Protein 1R2J (pdb70)

InterPro domains:
  IPR006091 Acyl-CoA dehydrogenase/oxidase, middle domain [PF02770] (108-199)
  IPR009075 Acyl-CoA dehydrogenase/oxidase, C-terminal [PF00441] (219-361)
  IPR009100 Acyl-CoA dehydrogenase/oxidase, N-terminal and middle domain superfamily [SSF56645] (6-210)
  IPR013786 Acyl-CoA dehydrogenase/oxidase, N-terminal [PF02771] (12-105)
  IPR036250 Acyl-CoA dehydrogenase-like, C-terminal [SSF47203] (220-363)
  IPR037069 Acyl-CoA dehydrogenase/oxidase, N-terminal domain superfamily [G3DSA:1.10.540.10] (1-106)
  IPR046373 Acyl-CoA oxidase/dehydrogenase, middle domain superfamily [G3DSA:2.40.110.10] (107-212)

Radius of gyration: 20.46 Å; Cα contacts (8 Å, |Δi|>4): 743; chains: 1; bounding box: 44×43×70 Å

Structure (mmCIF, N/CA/C/O backbone):
data_1R2J
#
_entry.id   1R2J
#
_cell.length_a   116.550
_cell.length_b   116.550
_cell.length_c   126.160
_cell.angle_alpha   90.00
_cell.angle_beta   90.00
_cell.angle_gamma   90.00
#
_symmetry.space_group_name_H-M   'I 41'
#
loop_
_entity.id
_entity.type
_entity.pdbx_description
1 polymer 'protein FkbI'
2 non-polymer 'FLAVIN-ADENINE DINUCLEOTIDE'
3 water water
#
loop_
_atom_site.group_PDB
_atom_site.id
_atom_site.type_symbol
_atom_site.label_atom_id
_atom_site.label_alt_id
_atom_site.label_comp_id
_atom_site.label_asym_id
_atom_site.label_entity_id
_atom_site.label_seq_id
_atom_site.pdbx_PDB_ins_code
_atom_site.Cartn_x
_atom_site.Cartn_y
_atom_site.Cartn_z
_atom_site.occupancy
_atom_site.B_iso_or_equiv
_atom_site.auth_seq_id
_atom_site.auth_comp_id
_atom_site.auth_asym_id
_atom_site.auth_atom_id
_atom_site.pdbx_PDB_model_num
ATOM 1 N N . GLU A 1 3 ? 66.762 -39.226 13.739 1.00 46.41 3 GLU A N 1
ATOM 2 C CA . GLU A 1 3 ? 65.353 -38.754 13.612 1.00 44.86 3 GLU A CA 1
ATOM 3 C C . GLU A 1 3 ? 64.798 -38.262 14.942 1.00 44.00 3 GLU A C 1
ATOM 4 O O . GLU A 1 3 ? 65.165 -38.777 16.004 1.00 45.99 3 GLU A O 1
ATOM 10 N N . ARG A 1 4 ? 63.921 -37.264 14.889 1.00 38.68 4 ARG A N 1
ATOM 11 C CA . ARG A 1 4 ? 63.329 -36.728 16.110 1.00 35.45 4 ARG A CA 1
ATOM 12 C C . ARG A 1 4 ? 62.324 -35.627 15.782 1.00 31.95 4 ARG A C 1
ATOM 13 O O . ARG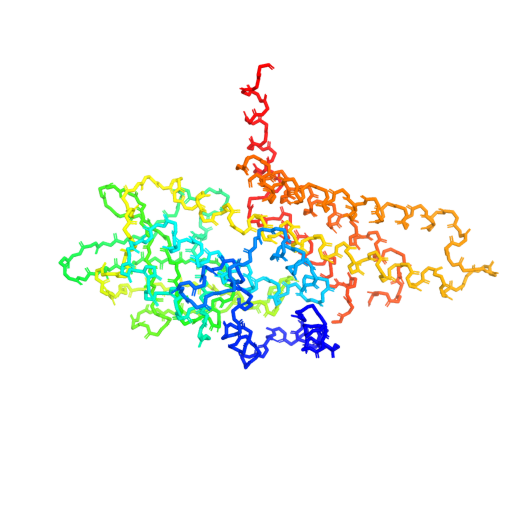 A 1 4 ? 61.157 -35.697 16.171 1.00 30.45 4 ARG A O 1
ATOM 21 N N . ASP A 1 5 ? 62.782 -34.609 15.061 1.00 27.50 5 ASP A N 1
ATOM 22 C CA . ASP A 1 5 ? 61.901 -33.512 14.689 1.00 26.32 5 ASP A CA 1
ATOM 23 C C . ASP A 1 5 ? 60.970 -33.950 13.568 1.00 23.84 5 ASP A C 1
ATOM 24 O O . ASP A 1 5 ? 59.791 -33.607 13.571 1.00 24.03 5 ASP A O 1
ATOM 29 N N . ALA A 1 6 ? 61.500 -34.715 12.616 1.00 22.99 6 ALA A N 1
ATOM 30 C CA . ALA A 1 6 ? 60.694 -35.196 11.498 1.00 21.79 6 ALA A CA 1
ATOM 31 C C . ALA A 1 6 ? 59.547 -36.034 12.042 1.00 20.92 6 ALA A C 1
ATOM 32 O O . ALA A 1 6 ? 58.404 -35.930 11.583 1.00 22.01 6 ALA A O 1
ATOM 34 N N . LEU A 1 7 ? 59.860 -36.859 13.036 1.00 21.10 7 LEU A N 1
ATOM 35 C CA . LEU A 1 7 ? 58.875 -37.721 13.669 1.00 22.00 7 LEU A CA 1
ATOM 36 C C . LEU A 1 7 ? 57.719 -36.912 14.264 1.00 21.72 7 LEU A C 1
ATOM 37 O O . LEU A 1 7 ? 56.558 -37.293 14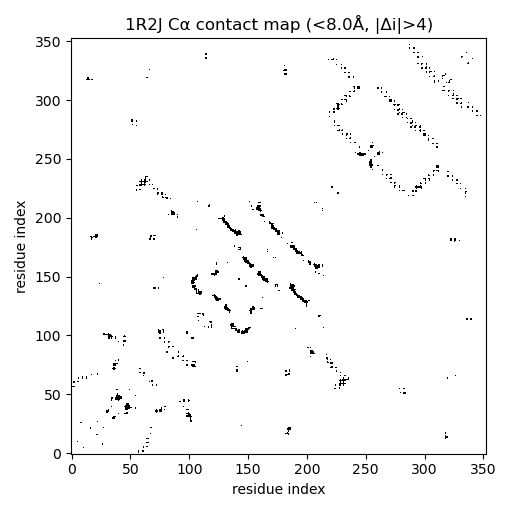.105 1.00 22.51 7 LEU A O 1
ATOM 42 N N . LEU A 1 8 ? 58.050 -35.810 14.943 1.00 21.76 8 LEU A N 1
ATOM 43 C CA . LEU A 1 8 ? 57.071 -34.938 15.594 1.00 21.66 8 LEU A CA 1
ATOM 44 C C . LEU A 1 8 ? 56.295 -34.144 14.568 1.00 21.17 8 LEU A C 1
ATOM 45 O O . LEU A 1 8 ? 55.131 -33.777 14.784 1.00 21.95 8 LEU A O 1
ATOM 50 N N . THR A 1 9 ? 56.949 -33.854 13.446 1.00 22.76 9 THR A N 1
ATOM 51 C CA . THR A 1 9 ? 56.253 -33.111 12.407 1.00 25.75 9 THR A CA 1
ATOM 52 C C . THR A 1 9 ? 55.177 -34.052 11.954 1.00 25.43 9 THR A C 1
ATOM 53 O O . THR A 1 9 ? 54.089 -33.613 11.564 1.00 23.44 9 THR A O 1
ATOM 57 N N . ASP A 1 10 ? 55.442 -35.362 11.900 1.00 25.89 10 ASP A N 1
ATOM 58 C CA . ASP A 1 10 ? 54.293 -36.067 11.413 1.00 26.54 10 ASP A CA 1
ATOM 59 C C . ASP A 1 10 ? 53.283 -36.668 12.363 1.00 26.04 10 ASP A C 1
ATOM 60 O O . ASP A 1 10 ? 52.164 -36.998 11.982 1.00 26.83 10 ASP A O 1
ATOM 65 N N . LEU A 1 11 ? 53.735 -36.754 13.607 1.00 25.02 11 LEU A N 1
ATOM 66 C CA . LEU A 1 11 ? 52.976 -37.165 14.743 1.00 25.61 11 LEU A CA 1
ATOM 67 C C . LEU A 1 11 ? 51.966 -35.996 14.741 1.00 26.30 11 LEU A C 1
ATOM 68 O O . LEU A 1 11 ? 50.783 -36.186 14.495 1.00 26.59 11 LEU A O 1
ATOM 73 N N . VAL A 1 12 ? 52.445 -34.768 14.959 1.00 25.42 12 VAL A N 1
ATOM 74 C CA . VAL A 1 12 ? 51.555 -33.594 14.918 1.00 23.66 12 VAL A CA 1
ATOM 75 C C . VAL A 1 12 ? 50.821 -33.575 13.574 1.00 26.06 12 VAL A C 1
ATOM 76 O O . VAL A 1 12 ? 49.590 -33.471 13.514 1.00 25.42 12 VAL A O 1
ATOM 80 N N . GLY A 1 13 ? 51.613 -33.664 12.508 1.00 28.67 13 GLY A N 1
ATOM 81 C CA . GLY A 1 13 ? 51.118 -33.672 11.144 1.00 32.12 13 GLY A CA 1
ATOM 82 C C . GLY A 1 13 ? 49.728 -33.149 10.851 1.00 35.40 13 GLY A C 1
ATOM 83 O O . GLY A 1 13 ? 48.827 -33.920 10.515 1.00 40.10 13 GLY A O 1
ATOM 84 N N . ASP A 1 14 ? 49.542 -31.841 10.978 1.00 36.69 14 ASP A N 1
ATOM 85 C CA . ASP A 1 14 ? 48.250 -31.239 10.672 1.00 37.85 14 ASP A CA 1
ATOM 86 C C . ASP A 1 14 ? 47.107 -31.748 11.550 1.00 37.62 14 ASP A C 1
ATOM 87 O O . ASP A 1 14 ? 46.206 -32.442 11.075 1.00 42.37 14 ASP A O 1
ATOM 92 N N . ARG A 1 15 ? 47.156 -31.414 12.831 1.00 34.56 15 ARG A N 1
ATOM 93 C CA . ARG A 1 15 ? 46.117 -31.808 13.776 1.00 31.64 15 ARG A CA 1
ATOM 94 C C . ARG A 1 15 ? 46.103 -30.818 14.939 1.00 29.11 15 ARG A C 1
ATOM 95 O O . ARG A 1 15 ? 45.223 -30.862 15.799 1.00 26.99 15 ARG A O 1
ATOM 103 N N . ALA A 1 16 ? 47.080 -29.916 14.947 1.00 26.28 16 ALA A N 1
ATOM 104 C CA . ALA A 1 16 ? 47.196 -28.920 16.009 1.00 25.38 16 ALA A CA 1
ATOM 105 C C . ALA A 1 16 ? 45.940 -28.057 16.117 1.00 25.07 16 ALA A C 1
ATOM 106 O O . ALA A 1 16 ? 45.434 -27.820 17.213 1.00 24.87 16 ALA A O 1
ATOM 108 N N . ALA A 1 17 ? 45.434 -27.596 14.979 1.00 25.02 17 ALA A N 1
ATOM 109 C CA . ALA A 1 17 ? 44.232 -26.765 14.963 1.00 25.63 17 ALA A CA 1
ATOM 110 C C . ALA A 1 17 ? 43.054 -27.432 15.689 1.00 26.01 17 ALA A C 1
ATOM 111 O O . ALA A 1 17 ? 42.425 -26.829 16.566 1.00 25.76 17 ALA A O 1
ATOM 113 N N . GLU A 1 18 ? 42.761 -28.676 15.329 1.00 26.73 18 GLU A N 1
ATOM 114 C CA . GLU A 1 18 ? 41.660 -29.415 15.949 1.00 28.06 18 GLU A CA 1
ATOM 115 C C . GLU A 1 18 ? 41.912 -29.705 17.427 1.00 27.46 18 GLU A C 1
ATOM 116 O O . GLU A 1 18 ? 40.986 -29.644 18.244 1.00 27.45 18 GLU A O 1
ATOM 122 N N . TRP A 1 19 ? 43.153 -30.038 17.775 1.00 25.60 19 TRP A N 1
ATOM 123 C CA . TRP A 1 19 ? 43.469 -30.307 19.172 1.00 26.69 19 TRP A CA 1
ATOM 124 C C . TRP A 1 19 ? 43.233 -29.042 19.980 1.00 26.67 19 TRP A C 1
ATOM 125 O O . TRP A 1 19 ? 42.714 -29.091 21.093 1.00 25.55 19 TRP A O 1
ATOM 136 N N . ASP A 1 20 ? 43.604 -27.908 19.394 1.00 26.32 20 ASP A N 1
ATOM 137 C CA . ASP A 1 20 ? 43.456 -26.610 20.042 1.00 26.33 20 ASP A CA 1
ATOM 138 C C . ASP A 1 20 ? 41.999 -26.184 20.219 1.00 26.47 20 ASP A C 1
ATOM 139 O O . ASP A 1 20 ? 41.624 -25.661 21.272 1.00 26.60 20 ASP A O 1
ATOM 144 N N . THR A 1 21 ? 41.178 -26.402 19.195 1.00 26.63 21 THR A N 1
ATOM 145 C CA . THR A 1 21 ? 39.773 -26.024 19.272 1.00 28.21 21 THR A CA 1
ATOM 146 C C . THR A 1 21 ? 38.955 -26.976 20.139 1.00 28.92 21 THR A C 1
ATOM 147 O O . THR A 1 21 ? 37.949 -26.578 20.731 1.00 29.04 21 THR A O 1
ATOM 151 N N . SER A 1 22 ? 39.387 -28.230 20.220 1.00 28.72 22 SER A N 1
ATOM 152 C CA . SER A 1 22 ? 38.689 -29.214 21.036 1.00 29.37 22 SER A CA 1
ATOM 153 C C . SER A 1 22 ? 39.195 -29.120 22.472 1.00 29.62 22 SER A C 1
ATOM 154 O O . SER A 1 22 ? 38.542 -29.585 23.405 1.00 29.00 22 SER A O 1
ATOM 157 N N . GLY A 1 23 ? 40.373 -28.524 22.636 1.00 29.21 23 GLY A N 1
ATOM 158 C CA . GLY A 1 23 ? 40.946 -28.358 23.958 1.00 29.76 23 GLY A CA 1
ATOM 159 C C . GLY A 1 23 ? 41.580 -29.589 24.573 1.00 29.41 23 GLY A C 1
ATOM 160 O O . GLY A 1 23 ? 41.655 -29.694 25.799 1.00 29.32 23 GLY A O 1
ATOM 161 N N . GLU A 1 24 ? 42.046 -30.519 23.746 1.00 29.16 24 GLU A N 1
ATOM 162 C CA . GLU A 1 24 ? 42.659 -31.722 24.288 1.00 29.06 24 GLU A CA 1
ATOM 163 C C . GLU A 1 24 ? 43.640 -32.414 23.347 1.00 27.29 24 GLU A C 1
ATOM 164 O O . GLU A 1 24 ? 43.480 -32.386 22.127 1.00 25.23 24 GLU A O 1
ATOM 170 N N . LEU A 1 25 ? 44.663 -33.028 23.935 1.00 25.37 25 LEU A N 1
ATOM 171 C CA . LEU A 1 25 ? 45.672 -33.761 23.185 1.00 25.58 25 LEU A CA 1
ATOM 172 C C . LEU A 1 25 ? 45.376 -35.252 23.358 1.00 26.54 25 LEU A C 1
ATOM 173 O O . LEU A 1 25 ? 44.810 -35.664 24.369 1.00 25.87 25 LEU A O 1
ATOM 178 N N . PRO A 1 26 ? 45.751 -36.079 22.373 1.00 26.38 26 PRO A N 1
ATOM 179 C CA . PRO A 1 26 ? 45.500 -37.521 22.484 1.00 27.49 26 PRO A CA 1
ATOM 180 C C . PRO A 1 26 ? 46.385 -38.133 23.573 1.00 28.00 26 PRO A C 1
ATOM 181 O O . PRO A 1 26 ? 47.610 -38.009 23.525 1.00 27.28 26 PRO A O 1
ATOM 185 N N . ARG A 1 27 ? 45.761 -38.785 24.548 1.00 30.26 27 ARG A N 1
ATOM 186 C CA . ARG A 1 27 ? 46.479 -39.433 25.643 1.00 32.17 27 ARG A CA 1
ATOM 187 C C . ARG A 1 27 ? 47.512 -40.421 25.106 1.00 31.72 27 ARG A C 1
ATOM 188 O O . ARG A 1 27 ? 48.634 -40.491 25.609 1.00 30.40 27 ARG A O 1
ATOM 196 N N . ASP A 1 28 ? 47.119 -41.181 24.086 1.00 32.14 28 ASP A N 1
ATOM 197 C CA . ASP A 1 28 ? 47.993 -42.173 23.457 1.00 32.33 28 ASP A CA 1
ATOM 198 C C . ASP A 1 28 ? 49.284 -41.584 22.893 1.00 31.15 28 ASP A C 1
ATOM 199 O O . ASP A 1 28 ? 50.319 -42.251 22.880 1.00 31.14 28 ASP A O 1
ATOM 204 N N . LEU A 1 29 ? 49.230 -40.343 22.418 1.00 28.33 29 LEU A N 1
ATOM 205 C CA . LEU A 1 29 ? 50.419 -39.713 21.851 1.00 26.43 29 LEU A CA 1
ATOM 206 C C . LEU A 1 29 ? 51.431 -39.360 22.930 1.00 25.64 29 LEU A C 1
ATOM 207 O O . LEU A 1 29 ? 52.634 -39.564 22.763 1.00 23.52 29 LEU A O 1
ATOM 212 N N . LEU A 1 30 ? 50.932 -38.831 24.040 1.00 24.57 30 LEU A N 1
ATOM 213 C CA . LEU A 1 30 ? 51.794 -38.427 25.139 1.00 24.91 30 LEU A CA 1
ATOM 214 C C . LEU A 1 30 ? 52.533 -39.614 25.750 1.00 25.70 30 LEU A C 1
ATOM 215 O O . LEU A 1 30 ? 53.737 -39.539 25.985 1.00 25.02 30 LEU A O 1
ATOM 220 N N . VAL A 1 31 ? 51.819 -40.709 25.999 1.00 26.99 31 VAL A N 1
ATOM 221 C CA . VAL A 1 31 ? 52.445 -41.900 26.568 1.00 27.74 31 VAL A CA 1
ATOM 222 C C . VAL A 1 31 ? 53.499 -42.436 25.600 1.00 27.42 31 VAL A C 1
ATOM 223 O O . VAL A 1 31 ? 54.570 -42.877 26.017 1.00 28.37 31 VAL A O 1
ATOM 227 N N . ARG A 1 32 ? 53.185 -42.380 24.308 1.00 26.57 32 ARG A N 1
ATOM 228 C CA . ARG A 1 32 ? 54.081 -42.844 23.254 1.00 26.87 32 ARG A CA 1
ATOM 229 C C . ARG A 1 32 ? 55.384 -42.036 23.272 1.00 26.53 32 ARG A C 1
ATOM 230 O O . ARG A 1 32 ? 56.483 -42.598 23.242 1.00 26.80 32 ARG A O 1
ATOM 238 N N . LEU A 1 33 ? 55.256 -40.714 23.312 1.00 25.70 33 LEU A N 1
ATOM 239 C CA . LEU A 1 33 ? 56.420 -39.829 23.353 1.00 25.11 33 LEU A CA 1
ATOM 240 C C . LEU A 1 33 ? 57.154 -39.977 24.686 1.00 24.10 33 LEU A C 1
ATOM 241 O O . LEU A 1 33 ? 58.382 -39.925 24.737 1.00 23.78 33 LEU A O 1
ATOM 246 N N . GLY A 1 34 ? 56.396 -40.149 25.768 1.00 23.67 34 GLY A N 1
ATOM 247 C CA . GLY A 1 34 ? 57.008 -40.302 27.077 1.00 24.00 34 GLY A CA 1
ATOM 248 C C . GLY A 1 34 ? 57.865 -41.557 27.123 1.00 24.98 34 GLY A C 1
ATOM 249 O O . GLY A 1 34 ? 58.999 -41.541 27.609 1.00 22.33 34 GLY A O 1
ATOM 250 N N . ALA A 1 35 ? 57.309 -42.649 26.602 1.00 25.20 35 ALA A N 1
ATOM 251 C CA . ALA A 1 35 ? 58.001 -43.932 26.564 1.00 27.16 35 ALA A CA 1
ATOM 252 C C . ALA A 1 35 ? 59.213 -43.873 25.635 1.00 27.31 35 ALA A C 1
ATOM 253 O O . ALA A 1 35 ? 60.155 -44.641 25.802 1.00 27.54 35 ALA A O 1
ATOM 255 N N . ASP A 1 36 ? 59.190 -42.968 24.656 1.00 28.67 36 ASP A N 1
ATOM 256 C CA . ASP A 1 36 ? 60.326 -42.832 23.745 1.00 28.88 36 ASP A CA 1
ATOM 257 C C . ASP A 1 36 ? 61.416 -41.966 24.373 1.00 27.17 36 ASP A C 1
ATOM 258 O O . ASP A 1 36 ? 62.480 -41.785 23.783 1.00 27.66 36 ASP A O 1
ATOM 263 N N . GLY A 1 37 ? 61.149 -41.422 25.558 1.00 25.06 37 GLY A N 1
ATOM 264 C CA . GLY A 1 37 ? 62.128 -40.572 26.216 1.00 23.42 37 GLY A CA 1
ATOM 265 C C . GLY A 1 37 ? 62.064 -39.118 25.763 1.00 24.20 37 GLY A C 1
ATOM 266 O O . GLY A 1 37 ? 62.812 -38.263 26.252 1.00 20.47 37 GLY A O 1
ATOM 267 N N . LEU A 1 38 ? 61.186 -38.831 24.808 1.00 24.45 38 LEU A N 1
ATOM 268 C CA . LEU A 1 38 ? 61.040 -37.468 24.323 1.00 27.45 38 LEU A CA 1
ATOM 269 C C . LEU A 1 38 ? 60.226 -36.782 25.418 1.00 30.14 38 LEU A C 1
ATOM 270 O O . LEU A 1 38 ? 59.662 -37.461 26.269 1.00 34.31 38 LEU A O 1
ATOM 275 N N . LEU A 1 39 ? 60.157 -35.458 25.422 1.00 32.18 39 LEU A N 1
ATOM 276 C CA . LEU A 1 39 ? 59.417 -34.772 26.489 1.00 33.88 39 LEU A CA 1
ATOM 277 C C . LEU A 1 39 ? 60.219 -34.869 27.781 1.00 32.15 39 LEU A C 1
ATOM 278 O O . LEU A 1 39 ? 59.930 -34.178 28.752 1.00 31.77 39 LEU A O 1
ATOM 283 N N . CYS A 1 40 ? 61.235 -35.728 27.751 1.00 31.86 40 CYS A N 1
ATOM 284 C CA . CYS A 1 40 ? 62.122 -36.013 28.876 1.00 31.28 40 CYS A CA 1
ATOM 285 C C . CYS A 1 40 ? 63.559 -36.165 28.397 1.00 30.81 40 CYS A C 1
ATOM 286 O O . CYS A 1 40 ? 64.411 -36.643 29.146 1.00 30.67 40 CYS A O 1
ATOM 289 N N . ALA A 1 41 ? 63.810 -35.780 27.150 1.00 28.67 41 ALA A N 1
ATOM 290 C CA . ALA A 1 41 ? 65.111 -35.943 26.513 1.00 27.94 41 ALA A CA 1
ATOM 291 C C . ALA A 1 41 ? 66.392 -35.767 27.329 1.00 27.37 41 ALA A C 1
ATOM 292 O O . ALA A 1 41 ? 67.370 -36.464 27.073 1.00 26.78 41 ALA A O 1
ATOM 294 N N . GLU A 1 42 ? 66.404 -34.859 28.301 1.00 26.63 42 GLU A N 1
ATOM 295 C CA . GLU A 1 42 ? 67.614 -34.632 29.089 1.00 26.37 42 GLU A CA 1
ATOM 296 C C . GLU A 1 42 ? 67.884 -35.659 30.188 1.00 26.07 42 GLU A C 1
ATOM 297 O O . GLU A 1 42 ? 68.948 -35.644 30.810 1.00 25.37 42 GLU A O 1
ATOM 303 N N . VAL A 1 43 ? 66.931 -36.553 30.424 1.00 26.43 43 VAL A N 1
ATOM 304 C CA . VAL A 1 43 ? 67.122 -37.579 31.445 1.00 27.05 43 VAL A CA 1
ATOM 305 C C . VAL A 1 43 ? 68.261 -38.508 31.031 1.00 28.25 43 VAL A C 1
ATOM 306 O O . VAL A 1 43 ? 68.333 -38.952 29.882 1.00 27.08 43 VAL A O 1
ATOM 310 N N . ALA A 1 44 ? 69.156 -38.774 31.980 1.00 29.44 44 ALA A N 1
ATOM 311 C CA . ALA A 1 44 ? 70.314 -39.631 31.761 1.00 29.09 44 ALA A CA 1
ATOM 312 C C . ALA A 1 44 ? 69.922 -41.019 31.265 1.00 30.18 44 ALA A C 1
ATOM 313 O O . ALA A 1 44 ? 68.836 -41.513 31.566 1.00 29.97 44 ALA A O 1
ATOM 315 N N . ALA A 1 45 ? 70.815 -41.641 30.502 1.00 30.65 45 ALA A N 1
ATOM 316 C CA . ALA A 1 45 ? 70.567 -42.972 29.953 1.00 32.92 45 ALA A CA 1
ATOM 317 C C . ALA A 1 45 ? 70.421 -44.022 31.051 1.00 33.85 45 ALA A C 1
ATOM 318 O O . ALA A 1 45 ? 69.695 -45.007 30.890 1.00 34.52 45 ALA A O 1
ATOM 320 N N . GLU A 1 46 ? 71.111 -43.805 32.167 1.00 35.37 46 GLU A N 1
ATOM 321 C CA . GLU A 1 46 ? 71.065 -44.728 33.295 1.00 37.56 46 GLU A CA 1
ATOM 322 C C . GLU A 1 46 ? 69.643 -44.946 33.796 1.00 37.29 46 GLU A C 1
ATOM 323 O O . GLU A 1 46 ? 69.353 -45.950 34.449 1.00 36.83 46 GLU A O 1
ATOM 329 N N . HIS A 1 47 ? 68.756 -44.006 33.491 1.00 36.08 47 HIS A N 1
ATOM 330 C CA . HIS A 1 47 ? 67.367 -44.110 33.923 1.00 35.18 47 HIS A CA 1
ATOM 331 C C . HIS A 1 47 ? 66.478 -44.351 32.716 1.00 34.72 47 HIS A C 1
ATOM 332 O O . HIS A 1 47 ? 65.258 -44.186 32.775 1.00 35.46 47 HIS A O 1
ATOM 339 N N . GLY A 1 48 ? 67.103 -44.750 31.616 1.00 33.28 48 GLY A N 1
ATOM 340 C CA . GLY A 1 48 ? 66.355 -45.016 30.403 1.00 31.71 48 GLY A CA 1
ATOM 341 C C . GLY A 1 48 ? 66.073 -43.759 29.605 1.00 30.19 48 GLY A C 1
ATOM 342 O O . GLY A 1 48 ? 65.258 -43.767 28.685 1.00 29.19 48 GLY A O 1
ATOM 343 N N . GLY A 1 49 ? 66.749 -42.671 29.957 1.00 29.86 49 GLY A N 1
ATOM 344 C CA . GLY A 1 49 ? 66.546 -41.418 29.252 1.00 28.03 49 GLY A CA 1
ATOM 345 C C . GLY A 1 49 ? 67.399 -41.324 28.002 1.00 28.08 49 GLY A C 1
ATOM 346 O O . GLY A 1 49 ? 68.250 -42.182 27.751 1.00 27.08 49 GLY A O 1
ATOM 347 N N . LEU A 1 50 ? 67.173 -40.277 27.217 1.00 27.77 50 LEU A N 1
ATOM 348 C CA . LEU A 1 50 ? 67.917 -40.063 25.982 1.00 28.06 50 LEU A CA 1
ATOM 349 C C . LEU A 1 50 ? 69.250 -39.382 26.230 1.00 26.38 50 LEU A C 1
ATOM 350 O O . LEU A 1 50 ? 70.117 -39.378 25.361 1.00 28.43 50 LEU A O 1
ATOM 355 N N . GLY A 1 51 ? 69.407 -38.794 27.410 1.00 26.12 51 GLY A N 1
ATOM 356 C CA . GLY A 1 51 ? 70.653 -38.121 27.742 1.00 23.73 51 GLY A CA 1
ATOM 357 C C . GLY A 1 51 ? 71.039 -36.979 26.816 1.00 24.44 51 GLY A C 1
ATOM 358 O O . GLY A 1 51 ? 72.224 -36.750 26.565 1.00 22.48 51 GLY A O 1
ATOM 359 N N . LEU A 1 52 ? 70.058 -36.252 26.296 1.00 23.72 52 LEU A N 1
ATOM 360 C CA . LEU A 1 52 ? 70.375 -35.137 25.411 1.00 24.69 52 LEU A CA 1
ATOM 361 C C . LEU A 1 52 ? 70.881 -33.920 26.185 1.00 24.68 52 LEU A C 1
ATOM 362 O O . LEU A 1 52 ? 70.521 -33.713 27.346 1.00 24.23 52 LEU A O 1
ATOM 367 N N . GLY A 1 53 ? 71.734 -33.129 25.537 1.00 24.32 53 GLY A N 1
ATOM 368 C CA . GLY A 1 53 ? 72.257 -31.925 26.158 1.00 24.78 53 GLY A CA 1
ATOM 369 C C . GLY A 1 53 ? 71.209 -30.828 26.045 1.00 24.41 53 GLY A C 1
ATOM 370 O O . GLY A 1 53 ? 70.166 -31.050 25.445 1.00 23.00 53 GLY A O 1
ATOM 371 N N . SER A 1 54 ? 71.477 -29.653 26.608 1.00 23.70 54 SER A N 1
ATOM 372 C CA . SER A 1 54 ? 70.520 -28.551 26.560 1.00 24.70 54 SER A CA 1
ATOM 373 C C . SER A 1 54 ? 70.242 -27.996 25.163 1.00 23.99 54 SER A C 1
ATOM 374 O O . SER A 1 54 ? 69.109 -27.620 24.860 1.00 21.62 54 SER A O 1
ATOM 377 N N . ARG A 1 55 ? 71.266 -27.932 24.318 1.00 24.93 55 ARG A N 1
ATOM 378 C CA . ARG A 1 55 ? 71.077 -27.445 22.958 1.00 27.36 55 ARG A CA 1
ATOM 379 C C . ARG A 1 55 ? 70.221 -28.422 22.147 1.00 27.27 55 ARG A C 1
ATOM 380 O O . ARG A 1 55 ? 69.238 -28.021 21.526 1.00 27.65 55 ARG A O 1
ATOM 388 N N . GLU A 1 56 ? 70.591 -29.703 22.159 1.00 27.92 56 GLU A N 1
ATOM 389 C CA . GLU A 1 56 ? 69.849 -30.724 21.411 1.00 26.68 56 GLU A CA 1
ATOM 390 C C . GLU A 1 56 ? 68.393 -30.769 21.856 1.00 24.47 56 GLU A C 1
ATOM 391 O O . GLU A 1 56 ? 67.486 -30.657 21.038 1.00 22.99 56 GLU A O 1
ATOM 397 N N . ASN A 1 57 ? 68.170 -30.941 23.156 1.00 22.59 57 ASN A N 1
ATOM 398 C CA . ASN A 1 57 ? 66.805 -30.987 23.665 1.00 21.42 57 ASN A CA 1
ATOM 399 C C . ASN A 1 57 ? 66.118 -29.642 23.424 1.00 21.05 57 ASN A C 1
ATOM 400 O O . ASN A 1 57 ? 64.915 -29.586 23.170 1.00 20.69 57 ASN A O 1
ATOM 405 N N . GLY A 1 58 ? 66.895 -28.564 23.498 1.00 21.15 58 GLY A N 1
ATOM 406 C CA . GLY A 1 58 ? 66.347 -27.231 23.295 1.00 19.67 58 GLY A CA 1
ATOM 407 C C . GLY A 1 58 ? 65.806 -27.013 21.895 1.00 20.21 58 GLY A C 1
ATOM 408 O O . GLY A 1 58 ? 64.664 -26.584 21.718 1.00 19.09 58 GLY A O 1
ATOM 409 N N . GLU A 1 59 ? 66.630 -27.292 20.890 1.00 19.62 59 GLU A N 1
ATOM 410 C CA . GLU A 1 59 ? 66.194 -27.136 19.511 1.00 20.89 59 GLU A CA 1
ATOM 411 C C . GLU A 1 59 ? 65.041 -28.091 19.232 1.00 18.93 59 GLU A C 1
ATOM 412 O O . GLU A 1 59 ? 64.159 -27.787 18.435 1.00 19.97 59 GLU A O 1
ATOM 418 N N . PHE A 1 60 ? 65.035 -29.238 19.904 1.00 19.12 60 PHE A N 1
ATOM 419 C CA . PHE A 1 60 ? 63.958 -30.201 19.718 1.00 19.38 60 PHE A CA 1
ATOM 420 C C . PHE A 1 60 ? 62.671 -29.608 20.295 1.00 19.38 60 PHE A C 1
ATOM 421 O O . PHE A 1 60 ? 61.592 -29.739 19.705 1.00 17.62 60 PHE A O 1
ATOM 429 N N . THR A 1 61 ? 62.806 -28.953 21.446 1.00 17.55 61 THR A N 1
ATOM 430 C CA . THR A 1 61 ? 61.685 -28.321 22.130 1.00 17.89 61 THR A CA 1
ATOM 431 C C . THR A 1 61 ? 61.171 -27.159 21.278 1.00 18.59 61 THR A C 1
ATOM 432 O O . THR A 1 61 ? 59.966 -26.936 21.174 1.00 19.55 61 THR A O 1
ATOM 436 N N . ALA A 1 62 ? 62.101 -26.436 20.662 1.00 18.42 62 ALA A N 1
ATOM 437 C CA . ALA A 1 62 ? 61.755 -25.314 19.797 1.00 20.04 62 ALA A CA 1
ATOM 438 C C . ALA A 1 62 ? 60.936 -25.832 18.621 1.00 19.30 62 ALA A C 1
ATOM 439 O O . ALA A 1 62 ? 59.916 -25.253 18.261 1.00 20.93 62 ALA A O 1
ATOM 441 N N . HIS A 1 63 ? 61.381 -26.935 18.025 1.00 20.80 63 HIS A N 1
ATOM 442 C CA . HIS A 1 63 ? 60.670 -27.500 16.881 1.00 20.35 63 HIS A CA 1
ATOM 443 C C . HIS A 1 63 ? 59.254 -27.943 17.256 1.00 20.51 63 HIS A C 1
ATOM 444 O O . HIS A 1 63 ? 58.305 -27.714 16.504 1.00 20.43 63 HIS A O 1
ATOM 451 N N . VAL A 1 64 ? 59.106 -28.583 18.411 1.00 18.94 64 VAL A N 1
ATOM 452 C CA . VAL A 1 64 ? 57.780 -29.007 18.844 1.00 19.53 64 VAL A CA 1
ATOM 453 C C . VAL A 1 64 ? 56.936 -27.752 19.089 1.00 19.25 64 VAL A C 1
ATOM 454 O O . VAL A 1 64 ? 55.753 -27.711 18.755 1.00 18.17 64 VAL A O 1
ATOM 458 N N . GLY A 1 65 ? 57.555 -26.726 19.668 1.00 18.82 65 GLY A N 1
ATOM 459 C CA . GLY A 1 65 ? 56.834 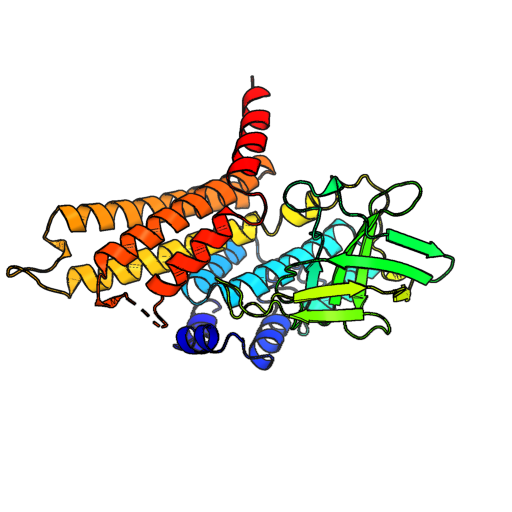-25.490 19.913 1.00 18.80 65 GLY A CA 1
ATOM 460 C C . GLY A 1 65 ? 56.286 -24.890 18.624 1.00 19.18 65 GLY A C 1
ATOM 461 O O . GLY A 1 65 ? 55.185 -24.336 18.603 1.00 17.20 65 GLY A O 1
ATOM 462 N N . SER A 1 66 ? 57.053 -25.010 17.542 1.00 18.30 66 SER A N 1
ATOM 463 C CA . SER A 1 66 ? 56.649 -24.473 16.249 1.00 19.03 66 SER A CA 1
ATOM 464 C C . SER A 1 66 ? 55.446 -25.212 15.671 1.00 19.23 66 SER A C 1
ATOM 465 O O . SER A 1 66 ? 54.777 -24.707 14.770 1.00 20.03 66 SER A O 1
ATOM 468 N N . LEU A 1 67 ? 55.178 -26.406 16.192 1.00 18.73 67 LEU A N 1
ATOM 469 C CA . LEU A 1 67 ? 54.056 -27.223 15.721 1.00 20.04 67 LEU A CA 1
ATOM 470 C C . LEU A 1 67 ? 52.807 -27.052 16.587 1.00 20.42 67 LEU A C 1
ATOM 471 O O . LEU A 1 67 ? 51.713 -26.806 16.079 1.00 20.28 67 LEU A O 1
ATOM 476 N N . CYS A 1 68 ? 52.980 -27.198 17.896 1.00 20.44 68 CYS A N 1
ATOM 477 C CA . CYS A 1 68 ? 51.879 -27.069 18.843 1.00 19.14 68 CYS A CA 1
ATOM 478 C C . CYS A 1 68 ? 52.460 -26.725 20.204 1.00 18.61 68 CYS A C 1
ATOM 479 O O . CYS A 1 68 ? 53.244 -27.496 20.757 1.00 19.08 68 CYS A O 1
ATOM 482 N N . SER A 1 69 ? 52.078 -25.576 20.752 1.00 17.54 69 SER A N 1
ATOM 483 C CA . SER A 1 69 ? 52.611 -25.164 22.048 1.00 18.08 69 SER A CA 1
ATOM 484 C C . SER A 1 69 ? 51.952 -25.879 23.229 1.00 18.20 69 SER A C 1
ATOM 485 O O . SER A 1 69 ? 52.475 -25.844 24.338 1.00 18.47 69 SER A O 1
ATOM 488 N N . SER A 1 70 ? 50.799 -26.508 23.003 1.00 16.70 70 SER A N 1
ATOM 489 C CA . SER A 1 70 ? 50.146 -27.262 24.077 1.00 17.53 70 SER A CA 1
ATOM 490 C C . SER A 1 70 ? 51.006 -28.510 24.302 1.00 18.68 70 SER A C 1
ATOM 491 O O . SER A 1 70 ? 51.344 -28.865 25.438 1.00 19.53 70 SER A O 1
ATOM 494 N N . LEU A 1 71 ? 51.360 -29.173 23.206 1.00 18.81 71 LEU A N 1
ATOM 495 C CA . LEU A 1 71 ? 52.191 -30.363 23.285 1.00 19.59 71 LEU A CA 1
ATOM 496 C C . LEU A 1 71 ? 53.532 -29.976 23.905 1.00 20.59 71 LEU A C 1
ATOM 497 O O . LEU A 1 71 ? 54.057 -30.690 24.763 1.00 20.64 71 LEU A O 1
ATOM 502 N N . ARG A 1 72 ? 54.066 -28.834 23.474 1.00 20.03 72 ARG A N 1
ATOM 503 C CA . ARG A 1 72 ? 55.342 -28.323 23.973 1.00 20.08 72 ARG A CA 1
ATOM 504 C C . ARG A 1 72 ? 55.252 -28.110 25.484 1.00 20.63 72 ARG A C 1
ATOM 505 O O . ARG A 1 72 ? 56.197 -28.399 26.220 1.00 19.42 72 ARG A O 1
ATOM 513 N N . SER A 1 73 ? 54.106 -27.610 25.944 1.00 19.91 73 SER A N 1
ATOM 514 C CA . SER A 1 73 ? 53.915 -27.362 27.370 1.00 20.37 73 SER A CA 1
ATOM 515 C C . SER A 1 73 ? 53.989 -28.655 28.180 1.00 21.04 73 SER A C 1
ATOM 516 O O . SER A 1 73 ? 54.438 -28.648 29.327 1.00 21.23 73 SER A O 1
ATOM 519 N N . VAL A 1 74 ? 53.551 -29.759 27.577 1.00 20.77 74 VAL A N 1
ATOM 520 C CA . VAL A 1 74 ? 53.590 -31.056 28.241 1.00 21.94 74 VAL A CA 1
ATOM 521 C C . VAL A 1 74 ? 55.041 -31.479 28.404 1.00 21.15 74 VAL A C 1
ATOM 522 O O . VAL A 1 74 ? 55.418 -32.046 29.431 1.00 20.83 74 VAL A O 1
ATOM 526 N N . MET A 1 75 ? 55.853 -31.195 27.386 1.00 20.75 75 MET A N 1
ATOM 527 C CA . MET A 1 75 ? 57.277 -31.521 27.416 1.00 20.30 75 MET A CA 1
ATOM 528 C C . MET A 1 75 ? 57.950 -30.723 28.522 1.00 20.21 75 MET A C 1
ATOM 529 O O . MET A 1 75 ? 58.842 -31.225 29.209 1.00 20.65 75 MET A O 1
ATOM 534 N N . THR A 1 76 ? 57.542 -29.466 28.678 1.00 20.46 76 THR A N 1
ATOM 535 C CA . THR A 1 76 ? 58.137 -28.627 29.712 1.00 21.26 76 THR A CA 1
ATOM 536 C C . THR A 1 76 ? 57.768 -29.152 31.102 1.00 20.41 76 THR A C 1
ATOM 537 O O . THR A 1 76 ? 58.615 -29.202 31.988 1.00 20.13 76 THR A O 1
ATOM 541 N N . SER A 1 77 ? 56.513 -29.557 31.286 1.00 20.76 77 SER A N 1
ATOM 542 C CA . SER A 1 77 ? 56.069 -30.083 32.574 1.00 22.21 77 SER A CA 1
ATOM 543 C C . SER A 1 77 ? 56.789 -31.399 32.868 1.00 21.91 77 SER A C 1
ATOM 544 O O . SER A 1 77 ? 57.279 -31.618 33.977 1.00 20.80 77 SER A O 1
ATOM 547 N N . GLN A 1 78 ? 56.840 -32.270 31.864 1.00 23.48 78 GLN A N 1
ATOM 548 C CA . GLN A 1 78 ? 57.519 -33.552 31.981 1.00 24.35 78 GLN A CA 1
ATOM 549 C C . GLN A 1 78 ? 58.971 -33.316 32.362 1.00 24.70 78 GLN A C 1
ATOM 550 O O . GLN A 1 78 ? 59.471 -33.869 33.345 1.00 23.40 78 GLN A O 1
ATOM 556 N N . GLY A 1 79 ? 59.640 -32.493 31.559 1.00 24.13 79 GLY A N 1
ATOM 557 C CA . GLY A 1 79 ? 61.041 -32.193 31.779 1.00 23.52 79 GLY A CA 1
ATOM 558 C C . GLY A 1 79 ? 61.332 -31.536 33.107 1.00 23.19 79 GLY A C 1
ATOM 559 O O . GLY A 1 79 ? 62.360 -31.814 33.735 1.00 22.69 79 GLY A O 1
ATOM 560 N N . MET A 1 80 ? 60.431 -30.657 33.533 1.00 23.84 80 MET A N 1
ATOM 561 C CA . MET A 1 80 ? 60.599 -29.952 34.792 1.00 23.19 80 MET A CA 1
ATOM 562 C C . MET A 1 80 ? 60.454 -30.922 35.958 1.00 22.93 80 MET A C 1
ATOM 563 O O . MET A 1 80 ? 61.197 -30.843 36.929 1.00 21.91 80 MET A O 1
ATOM 568 N N . ALA A 1 81 ? 59.493 -31.834 35.858 1.00 22.94 81 ALA A N 1
ATOM 569 C CA . ALA A 1 81 ? 59.276 -32.819 36.912 1.00 23.19 81 ALA A CA 1
ATOM 570 C C . ALA A 1 81 ? 60.496 -33.722 37.038 1.00 24.00 81 ALA A C 1
ATOM 571 O O . ALA A 1 81 ? 60.969 -33.985 38.147 1.00 24.47 81 ALA A O 1
ATOM 573 N N . ALA A 1 82 ? 61.000 -34.188 35.895 1.00 23.86 82 ALA A N 1
ATOM 574 C CA . ALA A 1 82 ? 62.159 -35.071 35.858 1.00 24.25 82 ALA A CA 1
ATOM 575 C C . ALA A 1 82 ? 63.374 -34.393 36.472 1.00 25.40 82 ALA A C 1
ATOM 576 O O . ALA A 1 82 ? 64.098 -34.993 37.270 1.00 23.32 82 ALA A O 1
ATOM 578 N N . TRP A 1 83 ? 63.594 -33.141 36.079 1.00 26.11 83 TRP A N 1
ATOM 579 C CA . TRP A 1 83 ? 64.710 -32.345 36.581 1.00 25.86 83 TRP A CA 1
ATOM 580 C C . TRP A 1 83 ? 64.592 -32.145 38.088 1.00 26.18 83 TRP A C 1
ATOM 581 O O . TRP A 1 83 ? 65.564 -32.297 38.823 1.00 26.10 83 TRP A O 1
ATOM 592 N N . THR A 1 84 ? 63.395 -31.794 38.540 1.00 27.05 84 THR A N 1
ATOM 593 C CA . THR A 1 84 ? 63.150 -31.580 39.960 1.00 28.10 84 THR A CA 1
ATOM 594 C C . THR A 1 84 ? 63.503 -32.824 40.787 1.00 29.81 84 THR A C 1
ATOM 595 O O . THR A 1 84 ? 64.107 -32.720 41.857 1.00 30.02 84 THR A O 1
ATOM 599 N N . VAL A 1 85 ? 63.136 -34.000 40.288 1.00 30.22 85 VAL A N 1
ATOM 600 C CA . VAL A 1 85 ? 63.412 -35.234 41.007 1.00 33.95 85 VAL A CA 1
ATOM 601 C C . VAL A 1 85 ? 64.886 -35.612 40.976 1.00 35.15 85 VAL A C 1
ATOM 602 O O . VAL A 1 85 ? 65.425 -36.121 41.953 1.00 36.75 85 VAL A O 1
ATOM 606 N N . GLN A 1 86 ? 65.552 -35.352 39.863 1.00 36.28 86 GLN A N 1
ATOM 607 C CA . GLN A 1 86 ? 66.951 -35.712 39.788 1.00 37.77 86 GLN A CA 1
ATOM 608 C C . GLN A 1 86 ? 67.854 -34.643 40.411 1.00 37.99 86 GLN A C 1
ATOM 609 O O . GLN A 1 86 ? 69.056 -34.851 40.572 1.00 37.72 86 GLN A O 1
ATOM 615 N N . ARG A 1 87 ? 67.271 -33.508 40.785 1.00 37.77 87 ARG A N 1
ATOM 616 C CA . ARG A 1 87 ? 68.035 -32.432 41.410 1.00 38.75 87 ARG A CA 1
ATOM 617 C C . ARG A 1 87 ? 67.849 -32.461 42.931 1.00 38.82 87 ARG A C 1
ATOM 618 O O . ARG A 1 87 ? 68.727 -32.034 43.681 1.00 38.36 87 ARG A O 1
ATOM 626 N N . LEU A 1 88 ? 66.703 -32.979 43.371 1.00 38.60 88 LEU A N 1
ATOM 627 C CA . LEU A 1 88 ? 66.367 -33.059 44.791 1.00 39.24 88 LEU A CA 1
ATOM 628 C C . LEU A 1 88 ? 66.322 -34.495 45.330 1.00 40.34 88 LEU A C 1
ATOM 629 O O . LEU A 1 88 ? 66.842 -34.777 46.411 1.00 42.64 88 LEU A O 1
ATOM 634 N N . GLY A 1 89 ? 65.697 -35.397 44.579 1.00 40.00 89 GLY A N 1
ATOM 635 C CA . GLY A 1 89 ? 65.591 -36.780 45.013 1.00 40.12 89 GLY A CA 1
ATOM 636 C C . GLY A 1 89 ? 66.924 -37.463 45.272 1.00 39.51 89 GLY A C 1
ATOM 637 O O . GLY A 1 89 ? 67.976 -36.962 44.872 1.00 38.57 89 GLY A O 1
ATOM 638 N N . ASP A 1 90 ? 66.883 -38.606 45.951 1.00 39.01 90 ASP A N 1
ATOM 639 C CA . ASP A 1 90 ? 68.102 -39.351 46.241 1.00 40.25 90 ASP A CA 1
ATOM 640 C C . ASP A 1 90 ? 68.344 -40.402 45.159 1.00 40.16 90 ASP A C 1
ATOM 641 O O . ASP A 1 90 ? 67.763 -40.336 44.075 1.00 39.04 90 ASP A O 1
ATOM 646 N N . ALA A 1 91 ? 69.203 -41.369 45.463 1.00 39.65 91 ALA A N 1
ATOM 647 C CA . ALA A 1 91 ? 69.535 -42.430 44.522 1.00 39.65 91 ALA A CA 1
ATOM 648 C C . ALA A 1 91 ? 68.331 -43.314 44.210 1.00 39.57 91 ALA A C 1
ATOM 649 O O . ALA A 1 91 ? 68.052 -43.604 43.048 1.00 38.46 91 ALA A O 1
ATOM 651 N N . GLY A 1 92 ? 67.623 -43.738 45.251 1.00 38.91 92 GLY A N 1
ATOM 652 C CA . GLY A 1 92 ? 66.462 -44.588 45.055 1.00 40.12 92 GLY A CA 1
ATOM 653 C C . GLY A 1 92 ? 65.292 -43.851 44.432 1.00 39.72 92 GLY A C 1
ATOM 654 O O . GLY A 1 92 ? 64.543 -44.414 43.633 1.00 39.96 92 GLY A O 1
ATOM 655 N N . GLN A 1 93 ? 65.134 -42.585 44.804 1.00 39.82 93 GLN A N 1
ATOM 656 C CA . GLN A 1 93 ? 64.053 -41.757 44.283 1.00 38.32 93 GLN A CA 1
ATOM 657 C C . GLN A 1 93 ? 64.252 -41.457 42.806 1.00 38.16 93 GLN A C 1
ATOM 658 O O . GLN A 1 93 ? 63.335 -41.620 42.004 1.00 37.45 93 GLN A O 1
ATOM 664 N N . ARG A 1 94 ? 65.453 -41.024 42.443 1.00 37.53 94 ARG A N 1
ATOM 665 C CA . ARG A 1 94 ? 65.731 -40.733 41.048 1.00 39.83 94 ARG A CA 1
ATOM 666 C C . ARG A 1 94 ? 65.611 -42.006 40.212 1.00 39.80 94 ARG A C 1
ATOM 667 O O . ARG A 1 94 ? 65.086 -41.979 39.097 1.00 38.79 94 ARG A O 1
ATOM 675 N N . ALA A 1 95 ? 66.087 -43.119 40.765 1.00 40.08 95 ALA A N 1
ATOM 676 C CA . ALA A 1 95 ? 66.056 -44.404 40.072 1.00 40.57 95 ALA A CA 1
ATOM 677 C C . ALA A 1 95 ? 64.642 -44.903 39.793 1.00 40.72 95 ALA A C 1
ATOM 678 O O . ALA A 1 95 ? 64.390 -45.540 38.770 1.00 41.85 95 ALA A O 1
ATOM 680 N N . THR A 1 96 ? 63.717 -44.607 40.696 1.00 40.05 96 THR A N 1
ATOM 681 C CA . THR A 1 96 ? 62.341 -45.055 40.530 1.00 40.31 96 THR A CA 1
ATOM 682 C C . THR A 1 96 ? 61.498 -44.145 39.635 1.00 39.61 96 THR A C 1
ATOM 683 O O . THR A 1 96 ? 60.900 -44.595 38.656 1.00 38.50 96 THR A O 1
ATOM 687 N N . PHE A 1 97 ? 61.461 -42.863 39.973 1.00 38.20 97 PHE A N 1
ATOM 688 C CA . PHE A 1 97 ? 60.663 -41.900 39.224 1.00 37.97 97 PHE A CA 1
ATOM 689 C C . PHE A 1 97 ? 61.137 -41.597 37.808 1.00 37.02 97 PHE A C 1
ATOM 690 O O . PHE A 1 97 ? 60.328 -41.540 36.883 1.00 38.83 97 PHE A O 1
ATOM 698 N N . LEU A 1 98 ? 62.438 -41.402 37.630 1.00 35.00 98 LEU A N 1
ATOM 699 C CA . LEU A 1 98 ? 62.964 -41.094 36.311 1.00 34.21 98 LEU A CA 1
ATOM 700 C C . LEU A 1 98 ? 62.692 -42.191 35.278 1.00 35.58 98 LEU A C 1
ATOM 701 O O . LEU A 1 98 ? 62.408 -41.894 34.114 1.00 34.33 98 LEU A O 1
ATOM 706 N N . LYS A 1 99 ? 62.758 -43.452 35.698 1.00 35.71 99 LYS A N 1
ATOM 707 C CA . LYS A 1 99 ? 62.518 -44.560 34.776 1.00 36.22 99 LYS A CA 1
ATOM 708 C C . LYS A 1 99 ? 61.057 -44.594 34.336 1.00 35.04 99 LYS A C 1
ATOM 709 O O . LYS A 1 99 ? 60.747 -44.970 33.205 1.00 33.44 99 LYS A O 1
ATOM 715 N N . GLU A 1 100 ? 60.156 -44.205 35.231 1.00 34.47 100 GLU A N 1
ATOM 716 C CA . GLU A 1 100 ? 58.743 -44.186 34.891 1.00 33.98 100 GLU A CA 1
ATOM 717 C C . GLU A 1 100 ? 58.420 -43.048 33.922 1.00 32.40 100 GLU A C 1
ATOM 718 O O . GLU A 1 100 ? 57.531 -43.180 33.079 1.00 31.84 100 GLU A O 1
ATOM 724 N N . LEU A 1 101 ? 59.140 -41.937 34.042 1.00 31.29 101 LEU A N 1
ATOM 725 C CA . LEU A 1 101 ? 58.911 -40.782 33.171 1.00 31.89 101 LEU A CA 1
ATOM 726 C C . LEU A 1 101 ? 59.507 -40.985 31.782 1.00 32.14 101 LEU A C 1
ATOM 727 O O . LEU A 1 101 ? 59.448 -40.089 30.929 1.00 31.61 101 LEU A O 1
ATOM 732 N N . THR A 1 102 ? 60.077 -42.161 31.553 1.00 33.60 102 THR A N 1
ATOM 733 C CA . THR A 1 102 ? 60.677 -42.473 30.266 1.00 33.86 102 THR A CA 1
ATOM 734 C C . THR A 1 102 ? 60.315 -43.943 29.895 1.00 33.89 102 THR A C 1
ATOM 735 O O . THR A 1 102 ? 61.054 -44.603 29.190 1.00 33.99 102 THR A O 1
ATOM 739 N N . SER A 1 103 ? 59.174 -44.389 30.419 1.00 33.65 103 SER A N 1
ATOM 740 C CA . SER A 1 103 ? 58.592 -45.672 30.152 1.00 33.27 103 SER A CA 1
ATOM 741 C C . SER A 1 103 ? 57.090 -45.375 29.912 1.00 32.68 103 SER A C 1
ATOM 742 O O . SER A 1 103 ? 56.258 -46.307 29.960 1.00 33.01 103 SER A O 1
ATOM 745 N N . GLY A 1 104 ? 56.757 -44.084 29.804 1.00 31.49 104 GLY A N 1
ATOM 746 C CA . GLY A 1 104 ? 55.419 -43.620 29.507 1.00 31.00 104 GLY A CA 1
ATOM 747 C C . GLY A 1 104 ? 54.471 -43.492 30.687 1.00 30.36 104 GLY A C 1
ATOM 748 O O . GLY A 1 104 ? 54.812 -42.897 31.712 1.00 31.95 104 GLY A O 1
ATOM 749 N N . LEU A 1 106 ? 53.439 -39.952 32.764 1.00 31.47 106 LEU A N 1
ATOM 750 C CA . LEU A 1 106 ? 53.175 -38.520 32.694 1.00 31.98 106 LEU A CA 1
ATOM 751 C C . LEU A 1 106 ? 53.193 -37.880 34.084 1.00 30.90 106 LEU A C 1
ATOM 752 O O . LEU A 1 106 ? 52.682 -38.452 35.055 1.00 28.46 106 LEU A O 1
ATOM 757 N N . ALA A 1 107 ? 53.787 -36.695 34.172 1.00 28.94 107 ALA A N 1
ATOM 758 C CA . ALA A 1 107 ? 53.851 -35.969 35.433 1.00 28.09 107 ALA A CA 1
ATOM 759 C C . ALA A 1 107 ? 53.589 -34.493 35.202 1.00 29.18 107 ALA A C 1
ATOM 760 O O . ALA A 1 107 ? 53.676 -34.004 34.075 1.00 29.63 107 ALA A O 1
ATOM 762 N N . ALA A 1 108 ? 53.252 -33.789 36.275 1.00 27.32 108 ALA A N 1
ATOM 763 C CA . ALA A 1 108 ? 52.990 -32.360 36.205 1.00 27.69 108 ALA A CA 1
ATOM 764 C C . ALA A 1 108 ? 53.649 -31.776 37.441 1.00 27.31 108 ALA A C 1
ATOM 765 O O . ALA A 1 108 ? 53.976 -32.508 38.375 1.00 25.78 108 ALA A O 1
ATOM 767 N N . VAL A 1 109 ? 53.855 -30.466 37.447 1.00 26.18 109 VAL A N 1
ATOM 768 C CA . VAL A 1 109 ? 54.487 -29.809 38.580 1.00 25.85 109 VAL A CA 1
ATOM 769 C C . VAL A 1 109 ? 53.604 -28.655 39.048 1.00 26.23 109 VAL A C 1
ATOM 770 O O . VAL A 1 109 ? 53.387 -27.702 38.309 1.00 24.40 109 VAL A O 1
ATOM 774 N N . GLY A 1 110 ? 53.100 -28.744 40.274 1.00 25.88 110 GLY A N 1
ATOM 775 C CA . GLY A 1 110 ? 52.245 -27.694 40.794 1.00 26.30 110 GLY A CA 1
ATOM 776 C C . GLY A 1 110 ? 52.801 -27.023 42.034 1.00 26.97 110 GLY A C 1
ATOM 777 O O . GLY A 1 110 ? 53.014 -27.666 43.064 1.00 27.65 110 GLY A O 1
ATOM 778 N N . PHE A 1 111 ? 53.052 -25.725 41.932 1.00 27.25 111 PHE A N 1
ATOM 779 C CA . PHE A 1 111 ? 53.562 -24.953 43.057 1.00 26.18 111 PHE A CA 1
ATOM 780 C C . PHE A 1 111 ? 52.704 -23.709 43.250 1.00 26.52 111 PHE A C 1
ATOM 781 O O . PHE A 1 111 ? 52.537 -23.212 44.365 1.00 25.40 111 PHE A O 1
ATOM 789 N N . SER A 1 112 ? 52.139 -23.221 42.155 1.00 23.57 112 SER A N 1
ATOM 790 C CA . SER A 1 112 ? 51.299 -22.039 42.209 1.00 26.50 112 SER A CA 1
ATOM 791 C C . SER A 1 112 ? 49.970 -22.264 42.939 1.00 24.82 112 SER A C 1
ATOM 792 O O . SER A 1 112 ? 49.396 -23.348 42.889 1.00 22.65 112 SER A O 1
ATOM 795 N N . GLU A 1 113 ? 49.493 -21.228 43.621 1.00 25.78 113 GLU A N 1
ATOM 796 C CA . GLU A 1 113 ? 48.228 -21.297 44.345 1.00 27.05 113 GLU A CA 1
ATOM 797 C C . GLU A 1 113 ? 47.418 -20.029 44.090 1.00 28.20 113 GLU A C 1
ATOM 798 O O . GLU A 1 113 ? 47.946 -19.035 43.589 1.00 27.71 113 GLU A O 1
ATOM 804 N N . ARG A 1 114 ? 46.137 -20.070 44.441 1.00 30.11 114 ARG A N 1
ATOM 805 C CA . ARG A 1 114 ? 45.244 -18.935 44.236 1.00 31.38 114 ARG A CA 1
ATOM 806 C C . ARG A 1 114 ? 45.829 -17.620 44.757 1.00 30.41 114 ARG A C 1
ATOM 807 O O . ARG A 1 114 ? 45.733 -16.586 44.099 1.00 28.39 114 ARG A O 1
ATOM 815 N N . GLN A 1 115 ? 46.446 -17.664 45.934 1.00 28.88 115 GLN A N 1
ATOM 816 C CA . GLN A 1 115 ? 47.021 -16.463 46.530 1.00 27.98 115 GLN A CA 1
ATOM 817 C C . GLN A 1 115 ? 48.535 -16.338 46.345 1.00 27.06 115 GLN A C 1
ATOM 818 O O . GLN A 1 115 ? 49.140 -15.357 46.782 1.00 24.63 115 GLN A O 1
ATOM 824 N N . ALA A 1 116 ? 49.143 -17.330 45.704 1.00 25.88 116 ALA A N 1
ATOM 825 C CA . ALA A 1 116 ? 50.585 -17.321 45.486 1.00 26.43 116 ALA A CA 1
ATOM 826 C C . ALA A 1 116 ? 50.920 -17.549 44.015 1.00 26.11 116 ALA A C 1
ATOM 827 O O . ALA A 1 116 ? 50.982 -18.691 43.555 1.00 26.32 116 ALA A O 1
ATOM 829 N N . GLY A 1 117 ? 51.118 -16.454 43.283 1.00 25.11 117 GLY A N 1
ATOM 830 C CA . GLY A 1 117 ? 51.452 -16.543 41.872 1.00 24.73 117 GLY A CA 1
ATOM 831 C C . GLY A 1 117 ? 52.897 -16.142 41.670 1.00 24.16 117 GLY A C 1
ATOM 832 O O . GLY A 1 117 ? 53.791 -16.984 41.663 1.00 22.60 117 GLY A O 1
ATOM 833 N N . SER A 1 118 ? 53.134 -14.849 41.507 1.00 23.82 118 SER A N 1
ATOM 834 C CA . SER A 1 118 ? 54.490 -14.362 41.342 1.00 24.22 118 SER A CA 1
ATOM 835 C C . SER A 1 118 ? 55.208 -14.537 42.683 1.00 24.68 118 SER A C 1
ATOM 836 O O . SER A 1 118 ? 56.421 -14.726 42.721 1.00 24.49 118 SER A O 1
ATOM 839 N N . ASP A 1 119 ? 54.438 -14.485 43.770 1.00 24.92 119 ASP A N 1
ATOM 840 C CA . ASP A 1 119 ? 54.971 -14.633 45.120 1.00 26.61 119 ASP A CA 1
ATOM 841 C C . ASP A 1 119 ? 54.788 -16.064 45.623 1.00 28.48 119 ASP A C 1
ATOM 842 O O . ASP A 1 119 ? 53.854 -16.375 46.365 1.00 26.15 119 ASP A O 1
ATOM 847 N N . LEU A 1 120 ? 55.708 -16.921 45.191 1.00 30.51 120 LEU A N 1
ATOM 848 C CA . LEU A 1 120 ? 55.737 -18.338 45.529 1.00 33.58 120 LEU A CA 1
ATOM 849 C C . LEU A 1 120 ? 55.802 -18.633 47.026 1.00 33.89 120 LEU A C 1
ATOM 850 O O . LEU A 1 120 ? 55.256 -19.634 47.490 1.00 34.04 120 LEU A O 1
ATOM 855 N N . SER A 1 121 ? 56.471 -17.772 47.782 1.00 34.69 121 SER A N 1
ATOM 856 C CA . SER A 1 121 ? 56.605 -17.995 49.216 1.00 35.30 121 SER A CA 1
ATOM 857 C C . SER A 1 121 ? 55.279 -17.835 49.948 1.00 34.67 121 SER A C 1
ATOM 858 O O . SER A 1 121 ? 55.201 -18.044 51.161 1.00 34.95 121 SER A O 1
ATOM 861 N N . ALA A 1 122 ? 54.238 -17.473 49.206 1.00 32.95 122 ALA A N 1
ATOM 862 C CA . ALA A 1 122 ? 52.916 -17.283 49.788 1.00 31.55 122 ALA A CA 1
ATOM 863 C C . ALA A 1 122 ? 52.060 -18.552 49.771 1.00 30.70 122 ALA A C 1
ATOM 864 O O . ALA A 1 122 ? 50.945 -18.550 50.282 1.00 29.31 122 ALA A O 1
ATOM 866 N N . MET A 1 123 ? 52.564 -19.632 49.178 1.00 30.66 123 MET A N 1
ATOM 867 C CA . MET A 1 123 ? 51.795 -20.878 49.133 1.00 31.96 123 MET A CA 1
ATOM 868 C C . MET A 1 123 ? 51.573 -21.394 50.559 1.00 33.05 123 MET A C 1
ATOM 869 O O . MET A 1 123 ? 52.451 -21.260 51.411 1.00 30.93 123 MET A O 1
ATOM 874 N N . ARG A 1 124 ? 50.404 -21.976 50.819 1.00 34.72 124 ARG A N 1
ATOM 875 C CA . ARG A 1 124 ? 50.094 -22.482 52.156 1.00 36.69 124 ARG A CA 1
ATOM 876 C C . ARG A 1 124 ? 49.961 -23.997 52.245 1.00 37.61 124 ARG A C 1
ATOM 877 O O . ARG A 1 124 ? 49.711 -24.540 53.323 1.00 36.19 124 ARG A O 1
ATOM 885 N N . THR A 1 125 ? 50.117 -24.681 51.119 1.00 36.93 125 THR A N 1
ATOM 886 C CA . THR A 1 125 ? 50.018 -26.132 51.124 1.00 38.27 125 THR A CA 1
ATOM 887 C C . THR A 1 125 ? 51.089 -26.686 52.065 1.00 39.00 125 THR A C 1
ATOM 888 O O . THR A 1 125 ? 52.224 -26.199 52.088 1.00 38.45 125 THR A O 1
ATOM 892 N N . ARG A 1 126 ? 50.723 -27.703 52.839 1.00 39.85 126 ARG A N 1
ATOM 893 C CA . ARG A 1 126 ? 51.639 -28.297 53.806 1.00 42.00 126 ARG A CA 1
ATOM 894 C C . ARG A 1 126 ? 51.912 -29.787 53.593 1.00 40.81 126 ARG A C 1
ATOM 895 O O . ARG A 1 126 ? 51.034 -30.537 53.186 1.00 41.13 126 ARG A O 1
ATOM 903 N N . VAL A 1 127 ? 53.151 -30.187 53.861 1.00 41.03 127 VAL A N 1
ATOM 904 C CA . VAL A 1 127 ? 53.588 -31.571 53.752 1.00 43.19 127 VAL A CA 1
ATOM 905 C C . VAL A 1 127 ? 54.049 -31.937 55.145 1.00 45.38 127 VAL A C 1
ATOM 906 O O . VAL A 1 127 ? 54.904 -31.244 55.711 1.00 44.55 127 VAL A O 1
ATOM 910 N N . ARG A 1 128 ? 53.494 -33.008 55.707 1.00 47.79 128 ARG A N 1
ATOM 911 C CA . ARG A 1 128 ? 53.866 -33.394 57.062 1.00 51.61 128 ARG A CA 1
ATOM 912 C C . ARG A 1 128 ? 54.327 -34.854 57.202 1.00 52.66 128 ARG A C 1
ATOM 913 O O . ARG A 1 128 ? 53.514 -35.793 57.167 1.00 52.37 128 ARG A O 1
ATOM 921 N N . LEU A 1 129 ? 55.636 -35.011 57.410 1.00 54.68 129 LEU A N 1
ATOM 922 C CA . LEU A 1 129 ? 56.269 -36.310 57.595 1.00 56.57 129 LEU A CA 1
ATOM 923 C C . LEU A 1 129 ? 55.743 -36.866 58.927 1.00 56.75 129 LEU A C 1
ATOM 924 O O . LEU A 1 129 ? 55.790 -36.180 59.946 1.00 56.82 129 LEU A O 1
ATOM 929 N N . ASP A 1 130 ? 55.279 -38.116 58.926 1.00 57.96 130 ASP A N 1
ATOM 930 C CA . ASP A 1 130 ? 54.738 -38.738 60.128 1.00 58.37 130 ASP A CA 1
ATOM 931 C C . ASP A 1 130 ? 54.991 -40.244 60.092 1.00 58.19 130 ASP A C 1
ATOM 932 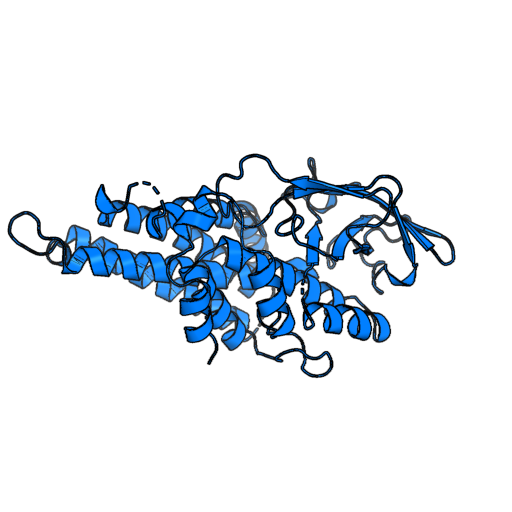O O . ASP A 1 130 ? 54.111 -41.026 59.729 1.00 58.03 130 ASP A O 1
ATOM 937 N N . GLY A 1 131 ? 56.204 -40.639 60.458 1.00 57.09 131 GLY A N 1
ATOM 938 C CA . GLY A 1 131 ? 56.538 -42.044 60.460 1.00 56.48 131 GLY A CA 1
ATOM 939 C C . GLY A 1 131 ? 56.929 -42.553 59.086 1.00 55.67 131 GLY A C 1
ATOM 940 O O . GLY A 1 131 ? 57.869 -42.051 58.474 1.00 55.29 131 GLY A O 1
ATOM 941 N N . ASP A 1 132 ? 56.207 -43.562 58.610 1.00 54.83 132 ASP A N 1
ATOM 942 C CA . ASP A 1 132 ? 56.457 -44.169 57.306 1.00 54.04 132 ASP A CA 1
ATOM 943 C C . ASP A 1 132 ? 55.595 -43.497 56.242 1.00 52.97 132 ASP A C 1
ATOM 944 O O . ASP A 1 132 ? 55.625 -43.884 55.075 1.00 52.68 132 ASP A O 1
ATOM 949 N N . THR A 1 133 ? 54.842 -42.480 56.647 1.00 51.21 133 THR A N 1
ATOM 950 C CA . THR A 1 133 ? 53.917 -41.821 55.737 1.00 49.74 133 THR A CA 1
ATOM 951 C C . THR A 1 133 ? 53.899 -40.287 55.766 1.00 48.45 133 THR A C 1
ATOM 952 O O . THR A 1 133 ? 54.089 -39.671 56.816 1.00 48.59 133 THR A O 1
ATOM 956 N N . ALA A 1 134 ? 53.665 -39.683 54.601 1.00 45.73 134 ALA A N 1
ATOM 957 C CA . ALA A 1 134 ? 53.599 -38.229 54.485 1.00 43.92 134 ALA A CA 1
ATOM 958 C C . ALA A 1 134 ? 52.170 -37.794 54.162 1.00 42.73 134 ALA A C 1
ATOM 959 O O . ALA A 1 134 ? 51.461 -38.458 53.402 1.00 42.84 134 ALA A O 1
ATOM 961 N N . VAL A 1 135 ? 51.744 -36.684 54.751 1.00 40.91 135 VAL A N 1
ATOM 962 C CA . VAL A 1 135 ? 50.403 -36.168 54.512 1.00 39.69 135 VAL A CA 1
ATOM 963 C C . VAL A 1 135 ? 50.486 -34.770 53.902 1.00 38.92 135 VAL A C 1
ATOM 964 O O . VAL A 1 135 ? 51.026 -33.841 54.509 1.00 37.64 135 VAL A O 1
ATOM 968 N N . VAL A 1 136 ? 49.964 -34.626 52.689 1.00 38.34 136 VAL A N 1
ATOM 969 C CA . VAL A 1 136 ? 49.980 -33.334 52.014 1.00 37.51 136 VAL A CA 1
ATOM 970 C C . VAL A 1 136 ? 48.569 -32.788 51.954 1.00 36.71 136 VAL A C 1
ATOM 971 O O . VAL A 1 136 ? 47.628 -33.510 51.632 1.00 36.19 136 VAL A O 1
ATOM 975 N N . ASP A 1 137 ? 48.427 -31.509 52.272 1.00 35.89 137 ASP A N 1
ATOM 976 C CA . ASP A 1 137 ? 47.122 -30.876 52.263 1.00 36.60 137 ASP A CA 1
ATOM 977 C C . ASP A 1 137 ? 47.240 -29.475 51.680 1.00 35.85 137 ASP A C 1
ATOM 978 O O . ASP A 1 137 ? 48.008 -28.648 52.176 1.00 35.16 137 ASP A O 1
ATOM 983 N N . GLY A 1 138 ? 46.476 -29.209 50.628 1.00 35.61 138 GLY A N 1
ATOM 984 C CA . GLY A 1 138 ? 46.533 -27.899 50.010 1.00 34.85 138 GLY A CA 1
ATOM 985 C C . GLY A 1 138 ? 45.748 -27.789 48.720 1.00 34.92 138 GLY A C 1
ATOM 986 O O . GLY A 1 138 ? 44.821 -28.561 48.467 1.00 34.10 138 GLY A O 1
ATOM 987 N N . HIS A 1 139 ? 46.135 -26.822 47.898 1.00 34.78 139 HIS A N 1
ATOM 988 C CA . HIS A 1 139 ? 45.473 -26.566 46.630 1.00 35.54 139 HIS A CA 1
ATOM 989 C C . HIS A 1 139 ? 46.450 -25.875 45.683 1.00 32.75 139 HIS A C 1
ATOM 990 O O . HIS A 1 139 ? 47.170 -24.963 46.084 1.00 32.94 139 HIS A O 1
ATOM 997 N N . LYS A 1 140 ? 46.485 -26.325 44.434 1.00 30.42 140 LYS A N 1
ATOM 998 C CA . LYS A 1 140 ? 47.352 -25.722 43.427 1.00 27.95 140 LYS A CA 1
ATOM 999 C C . LYS A 1 140 ? 46.447 -25.288 42.283 1.00 27.95 140 LYS A C 1
ATOM 1000 O O . LYS A 1 140 ? 45.367 -25.854 42.092 1.00 27.96 140 LYS A O 1
ATOM 1006 N N . VAL A 1 141 ? 46.880 -24.286 41.525 1.00 25.44 141 VAL A N 1
ATOM 1007 C CA . VAL A 1 141 ? 46.085 -23.789 40.415 1.00 24.27 141 VAL A CA 1
ATOM 1008 C C . VAL A 1 141 ? 46.840 -23.841 39.099 1.00 22.83 141 VAL A C 1
ATOM 1009 O O . VAL A 1 141 ? 48.073 -23.846 39.076 1.00 21.79 141 VAL A O 1
ATOM 1013 N N . TRP A 1 142 ? 46.086 -23.898 38.005 1.00 21.33 142 TRP A N 1
ATOM 1014 C CA . TRP A 1 142 ? 46.662 -23.912 36.665 1.00 22.54 142 TRP A CA 1
ATOM 1015 C C . TRP A 1 142 ? 47.790 -24.891 36.382 1.00 24.29 142 TRP A C 1
ATOM 1016 O O . TRP A 1 142 ? 48.628 -24.620 35.527 1.00 27.78 142 TRP A O 1
ATOM 1027 N N . THR A 1 143 ? 47.819 -26.025 37.068 1.00 24.28 143 THR A N 1
ATOM 1028 C CA . THR A 1 143 ? 48.883 -26.999 36.851 1.00 23.94 143 THR A CA 1
ATOM 1029 C C . THR A 1 143 ? 48.857 -27.576 35.438 1.00 24.17 143 THR A C 1
ATOM 1030 O O . THR A 1 143 ? 47.913 -28.268 35.057 1.00 24.99 143 THR A O 1
ATOM 1034 N N . THR A 1 144 ? 49.902 -27.294 34.664 1.00 23.73 144 THR A N 1
ATOM 1035 C CA . THR A 1 144 ? 49.993 -27.785 33.291 1.00 23.41 144 THR A CA 1
ATOM 1036 C C . THR A 1 144 ? 50.108 -29.304 33.190 1.00 24.30 144 THR A C 1
ATOM 1037 O O . THR A 1 144 ? 50.847 -29.929 33.951 1.00 24.09 144 THR A O 1
ATOM 1041 N N . ALA A 1 145 ? 49.375 -29.878 32.235 1.00 24.21 145 ALA A N 1
ATOM 1042 C CA . ALA A 1 145 ? 49.370 -31.317 31.979 1.00 25.54 145 ALA A CA 1
ATOM 1043 C C . ALA A 1 145 ? 48.801 -32.161 33.124 1.00 26.60 145 ALA A C 1
ATOM 1044 O O . ALA A 1 145 ? 48.786 -33.393 33.044 1.00 26.82 145 ALA A O 1
ATOM 1046 N N . ALA A 1 146 ? 48.332 -31.511 34.184 1.00 27.19 146 ALA A N 1
ATOM 1047 C CA . ALA A 1 146 ? 47.787 -32.240 35.328 1.00 27.63 146 ALA A CA 1
ATOM 1048 C C . ALA A 1 146 ? 46.639 -33.180 34.948 1.00 28.02 146 ALA A C 1
ATOM 1049 O O . ALA A 1 146 ? 46.454 -34.225 35.567 1.00 28.76 146 ALA A O 1
ATOM 1051 N N . ALA A 1 147 ? 45.870 -32.811 33.929 1.00 27.80 147 ALA A N 1
ATOM 1052 C CA . ALA A 1 147 ? 44.744 -33.635 33.495 1.00 27.53 147 ALA A CA 1
ATOM 1053 C C . ALA A 1 147 ? 45.200 -34.945 32.857 1.00 27.42 147 ALA A C 1
ATOM 1054 O O . ALA A 1 147 ? 44.390 -35.844 32.638 1.00 24.78 147 ALA A O 1
ATOM 1056 N N . TYR A 1 148 ? 46.497 -35.049 32.567 1.00 28.02 148 TYR A N 1
ATOM 1057 C CA . TYR A 1 148 ? 47.055 -36.243 31.936 1.00 27.52 148 TYR A CA 1
ATOM 1058 C C . TYR A 1 148 ? 48.021 -36.999 32.838 1.00 27.99 148 TYR A C 1
ATOM 1059 O O . TYR A 1 148 ? 48.291 -38.178 32.616 1.00 28.50 148 TYR A O 1
ATOM 1068 N N . ALA A 1 149 ? 48.548 -36.313 33.843 1.00 27.30 149 ALA A N 1
ATOM 1069 C CA . ALA A 1 149 ? 49.552 -36.889 34.728 1.00 26.71 149 ALA A CA 1
ATOM 1070 C C . ALA A 1 149 ? 49.192 -38.091 35.594 1.00 27.52 149 ALA A C 1
ATOM 1071 O O . ALA A 1 149 ? 48.060 -38.236 36.060 1.00 26.44 149 ALA A O 1
ATOM 1073 N N . ASP A 1 150 ? 50.190 -38.951 35.790 1.00 27.97 150 ASP A N 1
ATOM 1074 C CA . ASP A 1 150 ? 50.068 -40.118 36.653 1.00 28.56 150 ASP A CA 1
ATOM 1075 C C . ASP A 1 150 ? 50.675 -39.641 37.971 1.00 28.90 150 ASP A C 1
ATOM 1076 O O . ASP A 1 150 ? 50.229 -40.016 39.051 1.00 28.80 150 ASP A O 1
ATOM 1081 N N . HIS A 1 151 ? 51.701 -38.802 37.857 1.00 28.14 151 HIS A N 1
ATOM 1082 C CA . HIS A 1 151 ? 52.403 -38.267 39.015 1.00 29.72 151 HIS A CA 1
ATOM 1083 C C . HIS A 1 151 ? 52.245 -36.759 39.143 1.00 29.81 151 HIS A C 1
ATOM 1084 O O . HIS A 1 151 ? 52.332 -36.025 38.156 1.00 29.62 151 HIS A O 1
ATOM 1091 N N . LEU A 1 152 ? 52.018 -36.299 40.368 1.00 28.12 152 LEU A N 1
ATOM 1092 C CA . LEU A 1 152 ? 51.881 -34.875 40.620 1.00 27.28 152 LEU A CA 1
ATOM 1093 C C . LEU A 1 152 ? 53.005 -34.455 41.551 1.00 26.49 152 LEU A C 1
ATOM 1094 O O . LEU A 1 152 ? 53.057 -34.877 42.707 1.00 27.16 152 LEU A O 1
ATOM 1099 N N . VAL A 1 153 ? 53.922 -33.648 41.029 1.00 24.12 153 VAL A N 1
ATOM 1100 C CA . VAL A 1 153 ? 55.052 -33.167 41.812 1.00 22.92 153 VAL A CA 1
ATOM 1101 C C . VAL A 1 153 ? 54.584 -31.896 42.502 1.00 24.27 153 VAL A C 1
ATOM 1102 O O . VAL A 1 153 ? 54.505 -30.829 41.888 1.00 22.90 153 VAL A O 1
ATOM 1106 N N . VAL A 1 154 ? 54.274 -32.027 43.788 1.00 23.50 154 VAL A N 1
ATOM 1107 C CA . VAL A 1 154 ? 53.744 -30.923 44.581 1.00 24.33 154 VAL A CA 1
ATOM 1108 C C . VAL A 1 154 ? 54.707 -30.251 45.555 1.00 25.54 154 VAL A C 1
ATOM 1109 O O . VAL A 1 154 ? 55.409 -30.917 46.321 1.00 25.19 154 VAL A O 1
ATOM 1113 N N . PHE A 1 155 ? 54.714 -28.921 45.518 1.00 25.40 155 PHE A N 1
ATOM 1114 C CA . PHE A 1 155 ? 55.547 -28.105 46.395 1.00 26.44 155 PHE A CA 1
ATOM 1115 C C . PHE A 1 155 ? 54.687 -27.665 47.575 1.00 26.99 155 PHE A C 1
ATOM 1116 O O . PHE A 1 155 ? 53.476 -27.474 47.430 1.00 26.96 155 PHE A O 1
ATOM 1124 N N . GLY A 1 156 ? 55.315 -27.499 48.735 1.00 28.74 156 GLY A N 1
ATOM 1125 C CA . GLY A 1 156 ? 54.588 -27.086 49.921 1.00 30.90 156 GLY A CA 1
ATOM 1126 C C . GLY A 1 156 ? 55.500 -26.754 51.088 1.00 32.43 156 GLY A C 1
ATOM 1127 O O . GLY A 1 156 ? 56.725 -26.819 50.961 1.00 31.78 156 GLY A O 1
ATOM 1128 N N . LEU A 1 157 ? 54.905 -26.394 52.224 1.00 34.25 157 LEU A N 1
ATOM 1129 C CA . LEU A 1 157 ? 55.673 -26.054 53.415 1.00 37.80 157 LEU A CA 1
ATOM 1130 C C . LEU A 1 157 ? 55.627 -27.197 54.417 1.00 41.14 157 LEU A C 1
ATOM 1131 O O . LEU A 1 157 ? 54.564 -27.754 54.698 1.00 41.35 157 LEU A O 1
ATOM 1136 N N . GLN A 1 158 ? 56.786 -27.545 54.958 1.00 44.99 158 GLN A N 1
ATOM 1137 C CA . GLN A 1 158 ? 56.851 -28.625 55.925 1.00 48.99 158 GLN A CA 1
ATOM 1138 C C . GLN A 1 158 ? 56.282 -28.098 57.243 1.00 52.14 158 GLN A C 1
ATOM 1139 O O . GLN A 1 158 ? 55.095 -27.778 57.321 1.00 53.77 158 GLN A O 1
ATOM 1145 N N . GLU A 1 159 ? 57.120 -27.993 58.269 1.00 55.02 159 GLU A N 1
ATOM 1146 C CA . GLU A 1 159 ? 56.684 -27.502 59.578 1.00 57.44 159 GLU A CA 1
ATOM 1147 C C . GLU A 1 159 ? 57.819 -26.746 60.258 1.00 58.33 159 GLU A C 1
ATOM 1148 O O . GLU A 1 159 ? 57.624 -25.646 60.787 1.00 58.06 159 GLU A O 1
ATOM 1154 N N . ASP A 1 160 ? 58.990 -27.377 60.265 1.00 59.86 160 ASP A N 1
ATOM 1155 C CA . ASP A 1 160 ? 60.212 -26.813 60.821 1.00 61.42 160 ASP A CA 1
ATOM 1156 C C . ASP A 1 160 ? 60.845 -26.176 59.599 1.00 61.35 160 ASP A C 1
ATOM 1157 O O . ASP A 1 160 ? 60.563 -25.022 59.281 1.00 62.59 160 ASP A O 1
ATOM 1162 N N . GLY A 1 161 ? 61.687 -26.973 58.949 1.00 60.70 161 GLY A N 1
ATOM 1163 C CA . GLY A 1 161 ? 62.364 -26.552 57.735 1.00 59.48 161 GLY A CA 1
ATOM 1164 C C . GLY A 1 161 ? 61.332 -26.497 56.629 1.00 58.53 161 GLY A C 1
ATOM 1165 O O . GLY A 1 161 ? 61.125 -27.464 55.886 1.00 57.50 161 GLY A O 1
ATOM 1166 N N . SER A 1 162 ? 60.673 -25.345 56.555 1.00 57.07 162 SER A N 1
ATOM 1167 C CA . SER A 1 162 ? 59.631 -25.065 55.581 1.00 56.22 162 SER A CA 1
ATOM 1168 C C . SER A 1 162 ? 60.105 -25.393 54.174 1.00 54.38 162 SER A C 1
ATOM 1169 O O . SER A 1 162 ? 61.293 -25.288 53.875 1.00 55.28 162 SER A O 1
ATOM 1172 N N . GLY A 1 163 ? 59.180 -25.804 53.315 1.00 51.95 163 GLY A N 1
ATOM 1173 C CA . GLY A 1 163 ? 59.553 -26.125 51.949 1.00 48.25 163 GLY A CA 1
ATOM 1174 C C . GLY A 1 163 ? 59.902 -27.582 51.719 1.00 45.52 163 GLY A C 1
ATOM 1175 O O . GLY A 1 163 ? 60.918 -28.076 52.199 1.00 45.44 163 GLY A O 1
ATOM 1176 N N . ALA A 1 164 ? 59.048 -28.272 50.973 1.00 42.99 164 ALA A N 1
ATOM 1177 C CA . ALA A 1 164 ? 59.252 -29.679 50.664 1.00 41.69 164 ALA A CA 1
ATOM 1178 C C . ALA A 1 164 ? 58.567 -29.986 49.337 1.00 40.89 164 ALA A C 1
ATOM 1179 O O . ALA A 1 164 ? 57.684 -29.250 48.901 1.00 40.77 164 ALA A O 1
ATOM 1181 N N . VAL A 1 165 ? 58.987 -31.068 48.688 1.00 40.24 165 VAL A N 1
ATOM 1182 C CA . VAL A 1 165 ? 58.407 -31.465 47.410 1.00 39.67 165 VAL A CA 1
ATOM 1183 C C . VAL A 1 165 ? 57.974 -32.923 47.483 1.00 38.78 165 VAL A C 1
ATOM 1184 O O . VAL A 1 165 ? 58.769 -33.788 47.846 1.00 38.69 165 VAL A O 1
ATOM 1188 N N . VAL A 1 166 ? 56.718 -33.190 47.131 1.00 37.95 166 VAL A N 1
ATOM 1189 C CA . VAL A 1 166 ? 56.179 -34.548 47.180 1.00 37.04 166 VAL A CA 1
ATOM 1190 C C . VAL A 1 166 ? 55.603 -35.036 45.852 1.00 35.77 166 VAL A C 1
ATOM 1191 O O . VAL A 1 166 ? 54.845 -34.324 45.189 1.00 34.80 166 VAL A O 1
ATOM 1195 N N . VAL A 1 167 ? 55.972 -36.255 45.466 1.00 34.79 167 VAL A N 1
ATOM 1196 C CA . VAL A 1 167 ? 55.466 -36.856 44.234 1.00 33.96 167 VAL A CA 1
ATOM 1197 C C . VAL A 1 167 ? 54.218 -37.632 44.641 1.00 33.61 167 VAL A C 1
ATOM 1198 O O . VAL A 1 167 ? 54.309 -38.669 45.301 1.00 33.63 167 VAL A O 1
ATOM 1202 N N . VAL A 1 168 ? 53.057 -37.113 44.253 1.00 33.32 168 VAL A N 1
ATOM 1203 C CA . VAL A 1 168 ? 51.775 -37.716 44.594 1.00 33.47 168 VAL A CA 1
ATOM 1204 C C . VAL A 1 168 ? 51.074 -38.405 43.425 1.00 34.95 168 VAL A C 1
ATOM 1205 O O . VAL A 1 168 ? 50.888 -37.808 42.364 1.00 34.55 168 VAL A O 1
ATOM 1209 N N . PRO A 1 169 ? 50.678 -39.677 43.603 1.00 35.66 169 PRO A N 1
ATOM 1210 C CA . PRO A 1 169 ? 49.988 -40.399 42.529 1.00 36.25 169 PRO A CA 1
ATOM 1211 C C . PRO A 1 169 ? 48.642 -39.719 42.282 1.00 37.04 169 PRO A C 1
ATOM 1212 O O . PRO A 1 169 ? 47.894 -39.445 43.223 1.00 36.18 169 PRO A O 1
ATOM 1216 N N . ALA A 1 170 ? 48.340 -39.451 41.018 1.00 38.14 170 ALA A N 1
ATOM 1217 C CA . ALA A 1 170 ? 47.101 -38.779 40.638 1.00 39.86 170 ALA A CA 1
ATOM 1218 C C . ALA A 1 170 ? 45.827 -39.445 41.152 1.00 40.61 170 ALA A C 1
ATOM 1219 O O . ALA A 1 170 ? 44.791 -38.792 41.281 1.00 40.62 170 ALA A O 1
ATOM 1221 N N . ASP A 1 171 ? 45.906 -40.740 41.441 1.00 40.87 171 ASP A N 1
ATOM 1222 C CA . ASP A 1 171 ? 44.746 -41.487 41.911 1.00 42.21 171 ASP A CA 1
ATOM 1223 C C . ASP A 1 171 ? 44.759 -41.791 43.408 1.00 41.65 171 ASP A C 1
ATOM 1224 O O . ASP A 1 171 ? 44.022 -42.663 43.869 1.00 42.67 171 ASP A O 1
ATOM 1229 N N . THR A 1 172 ? 45.592 -41.092 44.169 1.00 39.85 172 THR A N 1
ATOM 1230 C CA . THR A 1 172 ? 45.641 -41.333 45.600 1.00 38.54 172 THR A CA 1
ATOM 1231 C C . THR A 1 172 ? 44.343 -40.778 46.178 1.00 38.78 172 THR A C 1
ATOM 1232 O O . THR A 1 172 ? 43.912 -39.682 45.825 1.00 39.25 172 THR A O 1
ATOM 1236 N N . PRO A 1 173 ? 43.680 -41.547 47.051 1.00 38.82 173 PRO A N 1
ATOM 1237 C CA . PRO A 1 173 ? 42.432 -41.057 47.636 1.00 38.02 173 PRO A CA 1
ATOM 1238 C C . PRO A 1 173 ? 42.629 -39.666 48.220 1.00 37.30 173 PRO A C 1
ATOM 1239 O O . PRO A 1 173 ? 43.647 -39.389 48.850 1.00 34.55 173 PRO A O 1
ATOM 1243 N N . GLY A 1 174 ? 41.659 -38.789 47.994 1.00 37.48 174 GLY A N 1
ATOM 1244 C CA . GLY A 1 174 ? 41.758 -37.438 48.510 1.00 38.51 174 GLY A CA 1
ATOM 1245 C C . GLY A 1 174 ? 42.217 -36.399 47.498 1.00 39.25 174 GLY A C 1
ATOM 1246 O O . GLY A 1 174 ? 42.159 -35.204 47.779 1.00 38.48 174 GLY A O 1
ATOM 1247 N N . VAL A 1 175 ? 42.689 -36.829 46.331 1.00 39.23 175 VAL A N 1
ATOM 1248 C CA . VAL A 1 175 ? 43.118 -35.866 45.326 1.00 40.29 175 VAL A CA 1
ATOM 1249 C C . VAL A 1 175 ? 42.063 -35.691 44.250 1.00 40.99 175 VAL A C 1
ATOM 1250 O O . VAL A 1 175 ? 41.466 -36.661 43.771 1.00 41.13 175 VAL A O 1
ATOM 1254 N N . ARG A 1 176 ? 41.829 -34.435 43.889 1.00 40.90 176 ARG A N 1
ATOM 1255 C CA . ARG A 1 176 ? 40.866 -34.096 42.858 1.00 41.09 176 ARG A CA 1
ATOM 1256 C C . ARG A 1 176 ? 41.521 -33.124 41.888 1.00 40.03 176 ARG A C 1
ATOM 1257 O O . ARG A 1 176 ? 41.954 -32.036 42.273 1.00 38.56 176 ARG A O 1
ATOM 1265 N N . VAL A 1 177 ? 41.615 -33.541 40.632 1.00 39.49 177 VAL A N 1
ATOM 1266 C CA . VAL A 1 177 ? 42.197 -32.719 39.585 1.00 39.03 177 VAL A CA 1
ATOM 1267 C C . VAL A 1 177 ? 41.050 -32.116 38.782 1.00 38.59 177 VAL A C 1
ATOM 1268 O O . VAL A 1 177 ? 40.369 -32.814 38.029 1.00 39.14 177 VAL A O 1
ATOM 1272 N N . GLU A 1 178 ? 40.824 -30.819 38.960 1.00 37.48 178 GLU A N 1
ATOM 1273 C CA . GLU A 1 178 ? 39.746 -30.135 38.256 1.00 37.20 178 GLU A CA 1
ATOM 1274 C C . GLU A 1 178 ? 40.332 -29.292 37.124 1.00 35.90 178 GLU A C 1
ATOM 1275 O O . GLU A 1 178 ? 41.042 -28.313 37.359 1.00 32.44 178 GLU A O 1
ATOM 1281 N N . ARG A 1 179 ? 40.031 -29.684 35.893 1.00 34.94 179 ARG A N 1
ATOM 1282 C CA . ARG A 1 179 ? 40.541 -28.987 34.722 1.00 34.08 179 ARG A CA 1
ATOM 1283 C C . ARG A 1 179 ? 40.081 -27.532 34.655 1.00 32.30 179 ARG A C 1
ATOM 1284 O O . ARG A 1 179 ? 38.939 -27.213 34.994 1.00 29.80 179 ARG A O 1
ATOM 1292 N N . VAL A 1 180 ? 40.979 -26.649 34.228 1.00 30.75 180 VAL A N 1
ATOM 1293 C CA . VAL A 1 180 ? 40.629 -25.241 34.070 1.00 30.70 180 VAL A CA 1
ATOM 1294 C C . VAL A 1 180 ? 39.596 -25.280 32.943 1.00 29.62 180 VAL A C 1
ATOM 1295 O O . VAL A 1 180 ? 39.875 -25.793 31.864 1.00 28.73 180 VAL A O 1
ATOM 1299 N N . PRO A 1 181 ? 38.385 -24.756 33.183 1.00 30.27 181 PRO A N 1
ATOM 1300 C CA . PRO A 1 181 ? 37.330 -24.764 32.161 1.00 30.53 181 PRO A CA 1
ATOM 1301 C C . PRO A 1 181 ? 37.654 -24.248 30.753 1.00 31.28 181 PRO A C 1
ATOM 1302 O O . PRO A 1 181 ? 37.628 -25.016 29.792 1.00 33.29 181 PRO A O 1
ATOM 1306 N N . LYS A 1 182 ? 37.950 -22.961 30.615 1.00 30.13 182 LYS A N 1
ATOM 1307 C CA . LYS A 1 182 ? 38.239 -22.410 29.294 1.00 28.98 182 LYS A CA 1
ATOM 1308 C C . LYS A 1 182 ? 39.553 -21.621 29.248 1.00 26.57 182 LYS A C 1
ATOM 1309 O O . LYS A 1 182 ? 39.546 -20.387 29.286 1.00 24.97 182 LYS A O 1
ATOM 1315 N N . PRO A 1 183 ? 40.695 -22.324 29.156 1.00 25.01 183 PRO A N 1
ATOM 1316 C CA . PRO A 1 183 ? 42.006 -21.663 29.103 1.00 23.70 183 PRO A CA 1
ATOM 1317 C C . PRO A 1 183 ? 42.118 -20.805 27.840 1.00 23.59 183 PRO A C 1
ATOM 1318 O O . PRO A 1 183 ? 41.661 -21.210 26.768 1.00 21.56 183 PRO A O 1
ATOM 1322 N N . SER A 1 184 ? 42.719 -19.624 27.967 1.00 22.37 184 SER A N 1
ATOM 1323 C CA . SER A 1 184 ? 42.852 -18.722 26.823 1.00 25.18 184 SER A CA 1
ATOM 1324 C C . SER A 1 184 ? 43.859 -19.192 25.776 1.00 24.82 184 SER A C 1
ATOM 1325 O O . SER A 1 184 ? 43.636 -19.014 24.581 1.00 26.77 184 SER A O 1
ATOM 1328 N N . GLY A 1 185 ? 44.962 -19.786 26.224 1.00 24.98 185 GLY A N 1
ATOM 1329 C CA . GLY A 1 185 ? 45.981 -20.266 25.300 1.00 24.67 185 GLY A CA 1
ATOM 1330 C C . GLY A 1 185 ? 46.506 -21.625 25.733 1.00 23.71 185 GLY A C 1
ATOM 1331 O O . GLY A 1 185 ? 46.168 -22.081 26.828 1.00 22.93 185 GLY A O 1
ATOM 1332 N N . CYS A 1 186 ? 47.335 -22.264 24.904 1.00 20.60 186 CYS A N 1
ATOM 1333 C CA . CYS A 1 186 ? 47.863 -23.590 2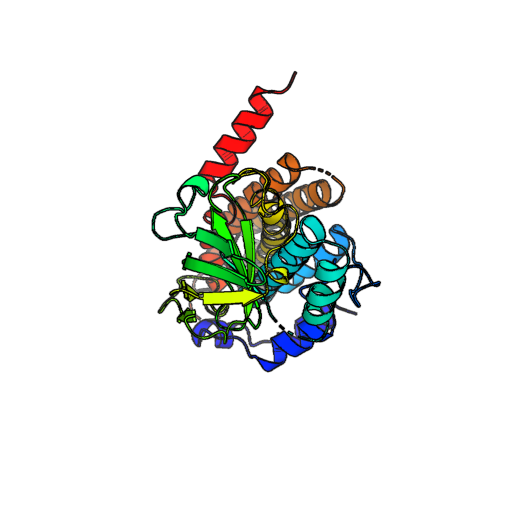5.224 1.00 21.42 186 CYS A CA 1
ATOM 1334 C C . CYS A 1 186 ? 46.668 -24.439 25.695 1.00 20.28 186 CYS A C 1
ATOM 1335 O O . CYS A 1 186 ? 46.781 -25.276 26.593 1.00 16.61 186 CYS A O 1
ATOM 1338 N N . ARG A 1 187 ? 45.528 -24.203 25.052 1.00 21.37 187 ARG A N 1
ATOM 1339 C CA . ARG A 1 187 ? 44.259 -24.843 25.381 1.00 21.95 187 ARG A CA 1
ATOM 1340 C C . ARG A 1 187 ? 44.184 -26.366 25.438 1.00 22.76 187 ARG A C 1
ATOM 1341 O O . ARG A 1 187 ? 43.255 -26.913 26.032 1.00 22.75 187 ARG A O 1
ATOM 1349 N N . ALA A 1 188 ? 45.150 -27.053 24.841 1.00 23.16 188 ALA A N 1
ATOM 1350 C CA . ALA A 1 188 ? 45.145 -28.509 24.871 1.00 25.00 188 ALA A CA 1
ATOM 1351 C C . ALA A 1 188 ? 46.203 -29.059 25.829 1.00 25.32 188 ALA A C 1
ATOM 1352 O O . ALA A 1 188 ? 46.466 -30.263 25.846 1.00 25.45 188 ALA A O 1
ATOM 1354 N N . ALA A 1 189 ? 46.792 -28.181 26.637 1.00 24.77 189 ALA A N 1
ATOM 1355 C CA . ALA A 1 189 ? 47.838 -28.585 27.570 1.00 24.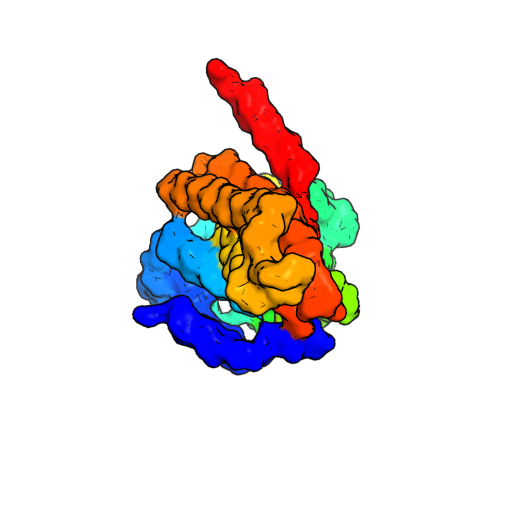04 189 ALA A CA 1
ATOM 1356 C C . ALA A 1 189 ? 47.350 -29.283 28.839 1.00 24.76 189 ALA A C 1
ATOM 1357 O O . ALA A 1 189 ? 48.160 -29.680 29.680 1.00 23.84 189 ALA A O 1
ATOM 1359 N N . GLY A 1 190 ? 46.036 -29.417 28.985 1.00 25.02 190 GLY A N 1
ATOM 1360 C CA . GLY A 1 190 ? 45.488 -30.087 30.152 1.00 25.83 190 GLY A CA 1
ATOM 1361 C C . GLY A 1 190 ? 45.700 -29.399 31.490 1.00 25.90 190 GLY A C 1
ATOM 1362 O O . GLY A 1 190 ? 46.030 -30.057 32.474 1.00 26.70 190 GLY A O 1
ATOM 1363 N N . HIS A 1 191 ? 45.505 -28.085 31.536 1.00 25.03 191 HIS A N 1
ATOM 1364 C CA . HIS A 1 191 ? 45.666 -27.321 32.774 1.00 23.09 191 HIS A CA 1
ATOM 1365 C C . HIS A 1 191 ? 44.579 -27.749 33.749 1.00 23.06 191 HIS A C 1
ATOM 1366 O O . HIS A 1 191 ? 43.451 -28.010 33.351 1.00 20.99 191 HIS A O 1
ATOM 1373 N N . ALA A 1 192 ? 44.910 -27.816 35.030 1.00 23.94 192 ALA A N 1
ATOM 1374 C CA . ALA A 1 192 ? 43.915 -28.199 36.017 1.00 23.80 192 ALA A CA 1
ATOM 1375 C C . ALA A 1 192 ? 44.353 -27.808 37.416 1.00 24.16 192 ALA A C 1
ATOM 1376 O O . ALA A 1 192 ? 45.544 -27.798 37.719 1.00 22.99 192 ALA A O 1
ATOM 1378 N N . ASP A 1 193 ? 43.386 -27.461 38.261 1.00 25.74 193 ASP A N 1
ATOM 1379 C CA . ASP A 1 193 ? 43.691 -27.104 39.636 1.00 26.46 193 ASP A CA 1
ATOM 1380 C C . ASP A 1 193 ? 43.774 -28.418 40.401 1.00 29.02 193 ASP A C 1
ATOM 1381 O O . ASP A 1 193 ? 43.139 -29.405 40.021 1.00 28.15 193 ASP A O 1
ATOM 1386 N N . LEU A 1 194 ? 44.552 -28.429 41.475 1.00 29.05 194 LEU A N 1
ATOM 1387 C CA . LEU A 1 194 ? 44.707 -29.628 42.282 1.00 30.36 194 LEU A CA 1
ATOM 1388 C C . LEU A 1 194 ? 44.111 -29.427 43.673 1.00 31.50 194 LEU A C 1
ATOM 1389 O O . LEU A 1 194 ? 44.478 -28.498 44.393 1.00 31.01 194 LEU A O 1
ATOM 1394 N N . HIS A 1 195 ? 43.182 -30.296 44.044 1.00 31.60 195 HIS A N 1
ATOM 1395 C CA . HIS A 1 195 ? 42.566 -30.226 45.361 1.00 32.09 195 HIS A CA 1
ATOM 1396 C C . HIS A 1 195 ? 43.142 -31.378 46.172 1.00 31.72 195 HIS A C 1
ATOM 1397 O O . HIS A 1 195 ? 42.901 -32.546 45.867 1.00 30.26 195 HIS A O 1
ATOM 1404 N N . LEU A 1 196 ? 43.926 -31.042 47.189 1.00 31.30 196 LEU A N 1
ATOM 1405 C CA . LEU A 1 196 ? 44.552 -32.050 48.032 1.00 31.93 196 LEU A CA 1
ATOM 1406 C C . LEU A 1 196 ? 43.964 -32.047 49.443 1.00 33.30 196 LEU A C 1
ATOM 1407 O O . LEU A 1 196 ? 44.324 -31.214 50.276 1.00 32.54 196 LEU A O 1
ATOM 1412 N N . ASP A 1 197 ? 43.067 -32.994 49.703 1.00 34.43 197 ASP A N 1
ATOM 1413 C CA . ASP A 1 197 ? 42.416 -33.112 51.007 1.00 36.53 197 ASP A CA 1
ATOM 1414 C C . ASP A 1 197 ? 42.999 -34.294 51.782 1.00 37.39 197 ASP A C 1
ATOM 1415 O O . ASP A 1 197 ? 42.615 -35.442 51.561 1.00 37.81 197 ASP A O 1
ATOM 1420 N N . GLN A 1 198 ? 43.941 -34.002 52.677 1.00 39.07 198 GLN A N 1
ATOM 1421 C CA . GLN A 1 198 ? 44.600 -35.029 53.486 1.00 41.25 198 GLN A CA 1
ATOM 1422 C C . GLN A 1 198 ? 45.016 -36.229 52.648 1.00 41.14 198 GLN A C 1
ATOM 1423 O O . GLN A 1 198 ? 44.450 -37.309 52.788 1.00 41.50 198 GLN A O 1
ATOM 1429 N N . VAL A 1 199 ? 46.005 -36.043 51.783 1.00 41.15 199 VAL A N 1
ATOM 1430 C CA . VAL A 1 199 ? 46.477 -37.127 50.930 1.00 40.89 199 VAL A CA 1
ATOM 1431 C C . VAL A 1 199 ? 47.632 -37.871 51.585 1.00 41.56 199 VAL A C 1
ATOM 1432 O O . VAL A 1 199 ? 48.663 -37.275 51.899 1.00 42.20 199 VAL A O 1
ATOM 1436 N N . ARG A 1 200 ? 47.459 -39.175 51.788 1.00 42.16 200 ARG A N 1
ATOM 1437 C CA . ARG A 1 200 ? 48.501 -39.987 52.408 1.00 42.74 200 ARG A CA 1
ATOM 1438 C C . ARG A 1 200 ? 49.362 -40.713 51.377 1.00 41.91 200 ARG A C 1
ATOM 1439 O O . ARG A 1 200 ? 48.851 -41.414 50.505 1.00 41.22 200 ARG A O 1
ATOM 1447 N N . VAL A 1 201 ? 50.674 -40.540 51.488 1.00 41.23 201 VAL A N 1
ATOM 1448 C CA . VAL A 1 201 ? 51.613 -41.191 50.585 1.00 41.36 201 VAL A CA 1
ATOM 1449 C C . VAL A 1 201 ? 52.841 -41.651 51.361 1.00 41.34 201 VAL A C 1
ATOM 1450 O O . VAL A 1 201 ? 53.112 -41.164 52.458 1.00 41.75 201 VAL A O 1
ATOM 1454 N N . PRO A 1 202 ? 53.594 -42.611 50.805 1.00 41.75 202 PRO A N 1
ATOM 1455 C CA . PRO A 1 202 ? 54.796 -43.122 51.469 1.00 41.22 202 PRO A CA 1
ATOM 1456 C C . PRO A 1 202 ? 55.782 -42.002 51.776 1.00 41.74 202 PRO A C 1
ATOM 1457 O O . PRO A 1 202 ? 55.893 -41.036 51.019 1.00 40.41 202 PRO A O 1
ATOM 1461 N N . ALA A 1 203 ? 56.496 -42.131 52.889 1.00 41.82 203 ALA A N 1
ATOM 1462 C CA . ALA A 1 203 ? 57.481 -41.128 53.267 1.00 40.95 203 ALA A CA 1
ATOM 1463 C C . ALA A 1 203 ? 58.511 -41.008 52.148 1.00 40.03 203 ALA A C 1
ATOM 1464 O O . ALA A 1 203 ? 59.164 -39.970 51.997 1.00 40.39 203 ALA A O 1
ATOM 1466 N N . GLY A 1 204 ? 58.643 -42.074 51.362 1.00 38.20 204 GLY A N 1
ATOM 1467 C CA . GLY A 1 204 ? 59.594 -42.076 50.265 1.00 36.75 204 GLY A CA 1
ATOM 1468 C C . GLY A 1 204 ? 59.179 -41.184 49.109 1.00 36.35 204 GLY A C 1
ATOM 1469 O O . GLY A 1 204 ? 59.979 -40.901 48.213 1.00 36.12 204 GLY A O 1
ATOM 1470 N N . ALA A 1 205 ? 57.925 -40.743 49.128 1.00 35.54 205 ALA A N 1
ATOM 1471 C CA . ALA A 1 205 ? 57.394 -39.880 48.082 1.00 34.92 205 ALA A CA 1
ATOM 1472 C C . ALA A 1 205 ? 57.967 -38.482 48.224 1.00 35.00 205 ALA A C 1
ATOM 1473 O O . ALA A 1 205 ? 58.070 -37.745 47.245 1.00 36.03 205 ALA A O 1
ATOM 1475 N N . VAL A 1 206 ? 58.339 -38.120 49.449 1.00 34.45 206 VAL A N 1
ATOM 1476 C CA . VAL A 1 206 ? 58.908 -36.805 49.715 1.00 33.44 206 VAL A CA 1
ATOM 1477 C C . VAL A 1 206 ? 60.387 -36.790 49.365 1.00 33.47 206 VAL A C 1
ATOM 1478 O O . VAL A 1 206 ? 61.207 -37.402 50.047 1.00 33.63 206 VAL A O 1
ATOM 1482 N N . LEU A 1 207 ? 60.724 -36.078 48.297 1.00 33.67 207 LEU A N 1
ATOM 1483 C CA . LEU A 1 207 ? 62.103 -35.992 47.835 1.00 33.63 207 LEU A CA 1
ATOM 1484 C C . LEU A 1 207 ? 63.068 -35.560 48.933 1.00 34.34 207 LEU A C 1
ATOM 1485 O O . LEU A 1 207 ? 62.728 -34.750 49.793 1.00 34.19 207 LEU A O 1
ATOM 1490 N N . ALA A 1 208 ? 64.274 -36.117 48.902 1.00 36.37 208 ALA A N 1
ATOM 1491 C CA . ALA A 1 208 ? 65.301 -35.786 49.881 1.00 38.43 208 ALA A CA 1
ATOM 1492 C C . ALA A 1 208 ? 65.721 -34.344 49.637 1.00 40.14 208 ALA A C 1
ATOM 1493 O O . ALA A 1 208 ? 65.682 -33.859 48.507 1.00 40.17 208 ALA A O 1
ATOM 1495 N N . GLY A 1 209 ? 66.133 -33.653 50.689 1.00 41.03 209 GLY A N 1
ATOM 1496 C CA . GLY A 1 209 ? 66.516 -32.267 50.500 1.00 42.47 209 GLY A CA 1
ATOM 1497 C C . GLY A 1 209 ? 65.284 -31.385 50.563 1.00 41.76 209 GLY A C 1
ATOM 1498 O O . GLY A 1 209 ? 65.345 -30.189 50.284 1.00 41.00 209 GLY A O 1
ATOM 1499 N N . SER A 1 210 ? 64.155 -31.989 50.923 1.00 42.00 210 SER A N 1
ATOM 1500 C CA . SER A 1 210 ? 62.901 -31.262 51.065 1.00 42.26 210 SER A CA 1
ATOM 1501 C C . SER A 1 210 ? 62.925 -30.483 52.378 1.00 44.12 210 SER A C 1
ATOM 1502 O O . SER A 1 210 ? 61.884 -30.261 52.991 1.00 47.02 210 SER A O 1
ATOM 1505 N N . GLY A 1 211 ? 64.113 -30.077 52.814 1.00 43.89 211 GLY A N 1
ATOM 1506 C CA . GLY A 1 211 ? 64.218 -29.340 54.060 1.00 43.59 211 GLY A CA 1
ATOM 1507 C C . GLY A 1 211 ? 64.777 -27.942 53.897 1.00 43.30 211 GLY A C 1
ATOM 1508 O O . GLY A 1 211 ? 64.758 -27.146 54.837 1.00 43.43 211 GLY A O 1
ATOM 1509 N N . ALA A 1 212 ? 65.286 -27.645 52.707 1.00 42.64 212 ALA A N 1
ATOM 1510 C CA . ALA A 1 212 ? 65.842 -26.330 52.423 1.00 41.95 212 ALA A CA 1
ATOM 1511 C C . ALA A 1 212 ? 64.697 -25.321 52.351 1.00 41.37 212 ALA A C 1
ATOM 1512 O O . ALA A 1 212 ? 63.533 -25.706 52.293 1.00 40.31 212 ALA A O 1
ATOM 1514 N N . SER A 1 213 ? 65.033 -24.035 52.352 1.00 42.32 213 SER A N 1
ATOM 1515 C CA . SER A 1 213 ? 64.036 -22.966 52.309 1.00 44.35 213 SER A CA 1
ATOM 1516 C C . SER A 1 213 ? 63.082 -23.060 51.122 1.00 46.37 213 SER A C 1
ATOM 1517 O O . SER A 1 213 ? 63.301 -23.843 50.198 1.00 46.31 213 SER A O 1
ATOM 1520 N N . LEU A 1 214 ? 62.024 -22.251 51.161 1.00 48.64 214 LEU A N 1
ATOM 1521 C CA . LEU A 1 214 ? 61.034 -22.216 50.089 1.00 50.38 214 LEU A CA 1
ATOM 1522 C C . LEU A 1 214 ? 61.785 -21.975 48.779 1.00 50.72 214 LEU A C 1
ATOM 1523 O O . LEU A 1 214 ? 61.661 -22.759 47.837 1.00 49.54 214 LEU A O 1
ATOM 1528 N N . PRO A 1 215 ? 62.568 -20.880 48.699 1.00 51.76 215 PRO A N 1
ATOM 1529 C CA . PRO A 1 215 ? 63.314 -20.627 47.463 1.00 52.68 215 PRO A CA 1
ATOM 1530 C C . PRO A 1 215 ? 64.328 -21.762 47.327 1.00 53.39 215 PRO A C 1
ATOM 1531 O O . PRO A 1 215 ? 64.236 -22.746 48.057 1.00 55.31 215 PRO A O 1
ATOM 1535 N N . MET A 1 216 ? 65.301 -21.635 46.433 1.00 53.91 216 MET A N 1
ATOM 1536 C CA . MET A 1 216 ? 66.274 -22.712 46.235 1.00 53.20 216 MET A CA 1
ATOM 1537 C C . MET A 1 216 ? 65.455 -23.809 45.569 1.00 51.89 216 MET A C 1
ATOM 1538 O O . MET A 1 216 ? 65.656 -24.113 44.394 1.00 52.16 216 MET A O 1
ATOM 1543 N N . LEU A 1 217 ? 64.540 -24.409 46.328 1.00 50.37 217 LEU A N 1
ATOM 1544 C CA . LEU A 1 217 ? 63.635 -25.403 45.768 1.00 49.39 217 LEU A CA 1
ATOM 1545 C C . LEU A 1 217 ? 62.766 -24.454 44.941 1.00 49.26 217 LEU A C 1
ATOM 1546 O O . LEU A 1 217 ? 62.764 -23.251 45.200 1.00 51.09 217 LEU A O 1
ATOM 1551 N N . VAL A 1 218 ? 62.026 -24.962 43.966 1.00 48.50 218 VAL A N 1
ATOM 1552 C CA . VAL A 1 218 ? 61.214 -24.086 43.119 1.00 47.47 218 VAL A CA 1
ATOM 1553 C C . VAL A 1 218 ? 62.186 -23.365 42.190 1.00 45.45 218 VAL A C 1
ATOM 1554 O O . VAL A 1 218 ? 62.043 -23.423 40.973 1.00 44.54 218 VAL A O 1
ATOM 1558 N N . ALA A 1 219 ? 63.169 -22.683 42.774 1.00 43.48 219 ALA A N 1
ATOM 1559 C CA . ALA A 1 219 ? 64.177 -21.973 41.992 1.00 43.03 219 ALA A CA 1
ATOM 1560 C C . ALA A 1 219 ? 64.946 -23.020 41.201 1.00 43.01 219 ALA A C 1
ATOM 1561 O O . ALA A 1 219 ? 65.376 -22.781 40.073 1.00 42.54 219 ALA A O 1
ATOM 1563 N N . ALA A 1 220 ? 65.109 -24.188 41.810 1.00 42.15 220 ALA A N 1
ATOM 1564 C CA . ALA A 1 220 ? 65.805 -25.289 41.169 1.00 41.74 220 ALA A CA 1
ATOM 1565 C C . ALA A 1 220 ? 64.930 -25.846 40.057 1.00 40.89 220 ALA A C 1
ATOM 1566 O O . ALA A 1 220 ? 65.415 -26.160 38.973 1.00 41.28 220 ALA A O 1
ATOM 1568 N N . SER A 1 221 ? 63.634 -25.960 40.332 1.00 39.37 221 SER A N 1
ATOM 1569 C CA . SER A 1 221 ? 62.689 -26.487 39.358 1.00 38.42 221 SER A CA 1
ATOM 1570 C C . SER A 1 221 ? 62.376 -25.476 38.257 1.00 37.35 221 SER A C 1
ATOM 1571 O O . SER A 1 221 ? 62.181 -25.852 37.099 1.00 35.98 221 SER A O 1
ATOM 1574 N N . LEU A 1 222 ? 62.327 -24.196 38.621 1.00 35.56 222 LEU A N 1
ATOM 1575 C CA . LEU A 1 222 ? 62.036 -23.138 37.658 1.00 35.16 222 LEU A CA 1
ATOM 1576 C C . LEU A 1 222 ? 63.165 -22.947 36.661 1.00 32.65 222 LEU A C 1
ATOM 1577 O O . LEU A 1 222 ? 62.936 -22.447 35.566 1.00 33.00 222 LEU A O 1
ATOM 1582 N N . ALA A 1 223 ? 64.381 -23.331 37.043 1.00 30.49 223 ALA A N 1
ATOM 1583 C CA . ALA A 1 223 ? 65.527 -23.213 36.143 1.00 29.75 223 ALA A CA 1
ATOM 1584 C C . ALA A 1 223 ? 65.135 -23.969 34.879 1.00 28.19 223 ALA A C 1
ATOM 1585 O O . ALA A 1 223 ? 65.314 -23.478 33.765 1.00 28.06 223 ALA A O 1
ATOM 1587 N N . TYR A 1 224 ? 64.607 -25.176 35.056 1.00 26.53 224 TYR A N 1
ATOM 1588 C CA . TYR A 1 224 ? 64.137 -25.943 33.915 1.00 26.67 224 TYR A CA 1
ATOM 1589 C C . TYR A 1 224 ? 62.739 -25.367 33.811 1.00 27.57 224 TYR A C 1
ATOM 1590 O O . TYR A 1 224 ? 62.145 -25.007 34.821 1.00 32.08 224 TYR A O 1
ATOM 1599 N N . GLY A 1 225 ? 62.197 -25.263 32.616 1.00 27.62 225 GLY A N 1
ATOM 1600 C CA . GLY A 1 225 ? 60.878 -24.666 32.524 1.00 26.40 225 GLY A CA 1
ATOM 1601 C C . GLY A 1 225 ? 61.154 -23.296 31.950 1.00 22.61 225 GLY A C 1
ATOM 1602 O O . GLY A 1 225 ? 60.620 -22.944 30.905 1.00 25.11 225 GLY A O 1
ATOM 1603 N N . ARG A 1 226 ? 61.995 -22.520 32.625 1.00 20.29 226 ARG A N 1
ATOM 1604 C CA . ARG A 1 226 ? 62.357 -21.215 32.093 1.00 18.98 226 ARG A CA 1
ATOM 1605 C C . ARG A 1 226 ? 63.176 -21.497 30.839 1.00 18.68 226 ARG A C 1
ATOM 1606 O O . ARG A 1 226 ? 63.012 -20.831 29.821 1.00 18.13 226 ARG A O 1
ATOM 1614 N N . LYS A 1 227 ? 64.042 -22.507 30.918 1.00 18.12 227 LYS A N 1
ATOM 1615 C CA . LYS A 1 227 ? 64.875 -22.889 29.780 1.00 17.69 227 LYS A CA 1
ATOM 1616 C C . LYS A 1 227 ? 64.007 -23.493 28.682 1.00 17.08 227 LYS A C 1
ATOM 1617 O O . LYS A 1 227 ? 64.186 -23.208 27.495 1.00 17.76 227 LYS A O 1
ATOM 1623 N N . SER A 1 228 ? 63.059 -24.325 29.096 1.00 16.33 228 SER A N 1
ATOM 1624 C CA . SER A 1 228 ? 62.161 -24.992 28.171 1.00 17.62 228 SER A CA 1
ATOM 1625 C C . SER A 1 228 ? 61.199 -24.001 27.525 1.00 16.88 228 SER A C 1
ATOM 1626 O O . SER A 1 228 ? 60.955 -24.060 26.325 1.00 17.90 228 SER A O 1
ATOM 1629 N N . VAL A 1 229 ? 60.646 -23.094 28.322 1.00 16.87 229 VAL A N 1
ATOM 1630 C CA . VAL A 1 229 ? 59.730 -22.101 27.784 1.00 15.66 229 VAL A CA 1
ATOM 1631 C C . VAL A 1 229 ? 60.469 -21.217 26.792 1.00 14.33 229 VAL A C 1
ATOM 1632 O O . VAL A 1 229 ? 59.917 -20.857 25.754 1.00 16.09 229 VAL A O 1
ATOM 1636 N N . ALA A 1 230 ? 61.718 -20.880 27.108 1.00 14.03 230 ALA A N 1
ATOM 1637 C CA . ALA A 1 230 ? 62.517 -20.033 26.223 1.00 13.70 230 ALA A CA 1
ATOM 1638 C C . ALA A 1 230 ? 62.670 -20.698 24.845 1.00 13.54 230 ALA A C 1
ATOM 1639 O O . ALA A 1 230 ? 62.470 -20.063 23.815 1.00 13.56 230 ALA A O 1
ATOM 1641 N N . TRP A 1 231 ? 63.007 -21.984 24.834 1.00 14.41 231 TRP A N 1
ATOM 1642 C CA . TRP A 1 231 ? 63.158 -22.710 23.577 1.00 16.47 231 TRP A CA 1
ATOM 1643 C C . TRP A 1 231 ? 61.795 -22.867 22.915 1.00 16.71 231 TRP A C 1
ATOM 1644 O O . TRP A 1 231 ? 61.686 -22.847 21.692 1.00 18.69 231 TRP A O 1
ATOM 1655 N N . GLY A 1 232 ? 60.758 -23.013 23.730 1.00 17.50 232 GLY A N 1
ATOM 1656 C CA . GLY A 1 232 ? 59.423 -23.148 23.186 1.00 16.96 232 GLY A CA 1
ATOM 1657 C C . GLY A 1 232 ? 59.078 -21.890 22.406 1.00 18.11 232 GLY A C 1
ATOM 1658 O O . GLY A 1 232 ? 58.480 -21.955 21.324 1.00 17.80 232 GLY A O 1
ATOM 1659 N N . CYS A 1 233 ? 59.471 -20.740 22.946 1.00 16.21 233 CYS A N 1
ATOM 1660 C CA . CYS A 1 233 ? 59.194 -19.462 22.291 1.00 16.95 233 CYS A CA 1
ATOM 1661 C C . CYS A 1 233 ? 59.973 -19.294 21.005 1.00 16.28 233 CYS A C 1
ATOM 1662 O O . CYS A 1 233 ? 59.504 -18.647 20.071 1.00 16.34 233 CYS A O 1
ATOM 1665 N N . VAL A 1 234 ? 61.174 -19.857 20.961 1.00 16.00 234 VAL A N 1
ATOM 1666 C CA . VAL A 1 234 ? 61.959 -19.807 19.734 1.00 17.32 234 VAL A CA 1
ATOM 1667 C C . VAL A 1 234 ? 61.125 -20.556 18.688 1.00 17.40 234 VAL A C 1
ATOM 1668 O O . VAL A 1 234 ? 61.077 -20.164 17.527 1.00 19.25 234 VAL A O 1
ATOM 1672 N N . GLY A 1 235 ? 60.466 -21.635 19.119 1.00 16.52 235 GLY A N 1
ATOM 1673 C CA . GLY A 1 235 ? 59.636 -22.419 18.213 1.00 16.94 235 GLY A CA 1
ATOM 1674 C C . GLY A 1 235 ? 58.470 -21.606 17.679 1.00 18.22 235 GLY A C 1
ATOM 1675 O O . GLY A 1 235 ? 58.153 -21.650 16.482 1.00 18.56 235 GLY A O 1
ATOM 1676 N N . ILE A 1 236 ? 57.834 -20.848 18.570 1.00 16.40 236 ILE A N 1
ATOM 1677 C CA . ILE A 1 236 ? 56.718 -20.006 18.176 1.00 15.72 236 ILE A CA 1
ATOM 1678 C C . ILE A 1 236 ? 57.191 -18.992 17.125 1.00 16.06 236 ILE A C 1
ATOM 1679 O O . ILE A 1 236 ? 56.504 -18.751 16.126 1.00 18.15 236 ILE A O 1
ATOM 1684 N N . LEU A 1 237 ? 58.365 -18.406 17.348 1.00 14.53 237 LEU A N 1
ATOM 1685 C CA . LEU A 1 237 ? 58.912 -17.440 16.396 1.00 14.97 237 LEU A CA 1
ATOM 1686 C C . LEU A 1 237 ? 59.189 -18.126 15.062 1.00 15.50 237 LEU A C 1
ATOM 1687 O O . LEU A 1 237 ? 58.977 -17.535 14.005 1.00 16.85 237 LEU A O 1
ATOM 1692 N N . ARG A 1 238 ? 59.652 -19.374 15.106 1.00 16.24 238 ARG A N 1
ATOM 1693 C CA . ARG A 1 238 ? 59.906 -20.127 13.871 1.00 18.16 238 ARG A CA 1
ATOM 1694 C C . ARG A 1 238 ? 58.608 -20.280 13.085 1.00 16.53 238 ARG A C 1
ATOM 1695 O O . ARG A 1 238 ? 58.568 -20.040 11.876 1.00 17.54 238 ARG A O 1
ATOM 1703 N N . ALA A 1 239 ? 57.547 -20.695 13.770 1.00 17.26 239 ALA A N 1
ATOM 1704 C CA . ALA A 1 239 ? 56.254 -20.884 13.109 1.00 17.63 239 ALA A CA 1
ATOM 1705 C C . ALA A 1 239 ? 55.716 -19.574 12.541 1.00 16.45 239 ALA A C 1
ATOM 1706 O O . ALA A 1 239 ? 55.161 -19.543 11.435 1.00 16.31 239 ALA A O 1
ATOM 1708 N N . CYS A 1 240 ? 55.878 -18.492 13.298 1.00 15.78 240 CYS A N 1
ATOM 1709 C CA . CYS A 1 240 ? 55.396 -17.192 12.847 1.00 15.47 240 CYS A CA 1
ATOM 1710 C C . CYS A 1 240 ? 56.207 -16.672 11.664 1.00 17.06 240 CYS A C 1
ATOM 1711 O O . CYS A 1 240 ? 55.640 -16.159 10.699 1.00 17.37 240 CYS A O 1
ATOM 1714 N N . ARG A 1 241 ? 57.527 -16.811 11.733 1.00 14.95 241 ARG A N 1
ATOM 1715 C CA . ARG A 1 241 ? 58.379 -16.347 10.641 1.00 15.84 241 ARG A CA 1
ATOM 1716 C C . ARG A 1 241 ? 58.097 -17.135 9.359 1.00 16.52 241 ARG A C 1
ATOM 1717 O O . ARG A 1 241 ? 57.960 -16.552 8.281 1.00 15.91 241 ARG A O 1
ATOM 1725 N N . THR A 1 242 ? 57.981 -18.454 9.478 1.00 16.24 242 THR A N 1
ATOM 1726 C CA . THR A 1 242 ? 57.731 -19.283 8.302 1.00 18.29 242 THR A CA 1
ATOM 1727 C C . THR A 1 242 ? 56.349 -19.072 7.691 1.00 17.33 242 THR A C 1
ATOM 1728 O O . THR A 1 242 ? 56.195 -19.129 6.475 1.00 17.14 242 THR A O 1
ATOM 1732 N N . ALA A 1 243 ? 55.345 -18.828 8.527 1.00 17.13 243 ALA A N 1
ATOM 1733 C CA . ALA A 1 243 ? 53.990 -18.600 8.032 1.00 17.61 243 ALA A CA 1
ATOM 1734 C C . ALA A 1 243 ? 53.907 -17.227 7.354 1.00 17.58 243 ALA A C 1
ATOM 1735 O O . ALA A 1 243 ? 53.265 -17.083 6.318 1.00 18.12 243 ALA A O 1
ATOM 1737 N N . ALA A 1 244 ? 54.556 -16.227 7.944 1.00 15.24 244 ALA A N 1
ATOM 1738 C CA . ALA A 1 244 ? 54.546 -14.884 7.385 1.00 15.22 244 ALA A CA 1
ATOM 1739 C C . ALA A 1 244 ? 55.282 -14.859 6.046 1.00 14.67 244 ALA A C 1
ATOM 1740 O O . ALA A 1 244 ? 54.791 -14.287 5.079 1.00 13.98 244 ALA A O 1
ATOM 1742 N N . VAL A 1 245 ? 56.458 -15.475 5.988 1.00 15.45 245 VAL A N 1
ATOM 1743 C CA . VAL A 1 245 ? 57.203 -15.497 4.740 1.00 18.39 245 VAL A CA 1
ATOM 1744 C C . VAL A 1 245 ? 56.405 -16.240 3.665 1.00 18.87 245 VAL A C 1
ATOM 1745 O O . VAL A 1 245 ? 56.325 -15.784 2.527 1.00 19.14 245 VAL A O 1
ATOM 1749 N N . ALA A 1 246 ? 55.803 -17.369 4.026 1.00 20.26 246 ALA A N 1
ATOM 1750 C CA . ALA A 1 246 ? 55.020 -18.143 3.058 1.00 20.12 246 ALA A CA 1
ATOM 1751 C C . ALA A 1 246 ? 53.906 -17.284 2.468 1.00 21.35 246 ALA A C 1
ATOM 1752 O O . ALA A 1 246 ? 53.665 -17.311 1.261 1.00 21.08 246 ALA A O 1
ATOM 1754 N N . HIS A 1 247 ? 53.232 -16.514 3.318 1.00 19.48 247 HIS A N 1
ATOM 1755 C CA . HIS A 1 247 ? 52.147 -15.651 2.858 1.00 19.60 247 HIS A CA 1
ATOM 1756 C C . HIS A 1 247 ? 52.703 -14.485 2.032 1.00 20.36 247 HIS A C 1
ATOM 1757 O O . HIS A 1 247 ? 52.132 -14.104 1.009 1.00 19.34 247 HIS A O 1
ATOM 1764 N N . ALA A 1 248 ? 53.834 -13.941 2.478 1.00 19.50 248 ALA A N 1
ATOM 1765 C CA . ALA A 1 248 ? 54.483 -12.805 1.829 1.00 21.61 248 ALA A CA 1
ATOM 1766 C C . ALA A 1 248 ? 55.058 -13.056 0.430 1.00 23.03 248 ALA A C 1
ATOM 1767 O O . ALA A 1 248 ? 55.149 -12.124 -0.373 1.00 22.89 248 ALA A O 1
ATOM 1769 N N . ARG A 1 249 ? 55.465 -14.285 0.125 1.00 22.51 249 ARG A N 1
ATOM 1770 C CA . ARG A 1 249 ? 56.010 -14.516 -1.205 1.00 25.17 249 ARG A CA 1
ATOM 1771 C C . ARG A 1 249 ? 55.018 -15.161 -2.158 1.00 24.52 249 ARG A C 1
ATOM 1772 O O . ARG A 1 249 ? 55.345 -15.423 -3.311 1.00 26.01 249 ARG A O 1
ATOM 1780 N N . THR A 1 250 ? 53.795 -15.377 -1.685 1.00 22.51 250 THR A N 1
ATOM 1781 C CA . THR A 1 250 ? 52.755 -15.989 -2.505 1.00 23.79 250 THR A CA 1
ATOM 1782 C C . THR A 1 250 ? 51.569 -15.050 -2.742 1.00 23.11 250 THR A C 1
ATOM 1783 O O . THR A 1 250 ? 51.079 -14.931 -3.862 1.00 23.05 250 THR A O 1
ATOM 1787 N N . ARG A 1 251 ? 51.104 -14.400 -1.680 1.00 22.23 251 ARG A N 1
ATOM 1788 C CA . ARG A 1 251 ? 49.986 -13.464 -1.771 1.00 24.90 251 ARG A CA 1
ATOM 1789 C C . ARG A 1 251 ? 50.408 -12.214 -2.544 1.00 24.57 251 ARG A C 1
ATOM 1790 O O . ARG A 1 251 ? 51.461 -11.643 -2.278 1.00 24.21 251 ARG A O 1
ATOM 1798 N N . GLU A 1 252 ? 49.595 -11.803 -3.511 1.00 25.00 252 GLU A N 1
ATOM 1799 C CA . GLU A 1 252 ? 49.893 -10.602 -4.288 1.00 26.21 252 GLU A CA 1
ATOM 1800 C C . GLU A 1 252 ? 48.801 -9.568 -4.077 1.00 25.65 252 GLU A C 1
ATOM 1801 O O . GLU A 1 252 ? 47.615 -9.905 -3.982 1.00 23.95 252 GLU A O 1
ATOM 1807 N N . GLN A 1 253 ? 49.212 -8.310 -3.993 1.00 24.05 253 GLN A N 1
ATOM 1808 C CA . GLN A 1 253 ? 48.283 -7.206 -3.809 1.00 24.20 253 GLN A CA 1
ATOM 1809 C C . GLN A 1 253 ? 48.936 -5.986 -4.474 1.00 23.03 253 GLN A C 1
ATOM 1810 O O . GLN A 1 253 ? 50.142 -5.762 -4.335 1.00 21.92 253 GLN A O 1
ATOM 1816 N N . PHE A 1 254 ? 48.141 -5.214 -5.208 1.00 22.58 254 PHE A N 1
ATOM 1817 C CA . PHE A 1 254 ? 48.644 -4.049 -5.927 1.00 23.73 254 PHE A CA 1
ATOM 1818 C C . PHE A 1 254 ? 49.650 -4.487 -6.992 1.00 24.52 254 PHE A C 1
ATOM 1819 O O . PHE A 1 254 ? 50.633 -3.803 -7.263 1.00 25.20 254 PHE A O 1
ATOM 1827 N N . GLY A 1 255 ? 49.395 -5.649 -7.585 1.00 27.47 255 GLY A N 1
ATOM 1828 C CA . GLY A 1 255 ? 50.254 -6.152 -8.644 1.00 27.93 255 GLY A CA 1
ATOM 1829 C C . GLY A 1 255 ? 51.585 -6.784 -8.289 1.00 28.96 255 GLY A C 1
ATOM 1830 O O . GLY A 1 255 ? 52.418 -6.976 -9.171 1.00 29.90 255 GLY A O 1
ATOM 1831 N N . ARG A 1 256 ? 51.811 -7.112 -7.023 1.00 28.66 256 ARG A N 1
ATOM 1832 C CA . ARG A 1 256 ? 53.073 -7.740 -6.648 1.00 29.24 256 ARG A CA 1
ATOM 1833 C C . ARG A 1 256 ? 53.001 -8.490 -5.324 1.00 26.70 256 ARG A C 1
ATOM 1834 O O . ARG A 1 256 ? 52.132 -8.231 -4.494 1.00 27.09 256 ARG A O 1
ATOM 1842 N N . PRO A 1 257 ? 53.917 -9.444 -5.117 1.00 24.87 257 PRO A N 1
ATOM 1843 C CA . PRO A 1 257 ? 53.908 -10.205 -3.867 1.00 23.78 257 PRO A CA 1
ATOM 1844 C C . PRO A 1 257 ? 54.028 -9.242 -2.688 1.00 21.73 257 PRO A C 1
ATOM 1845 O O . PRO A 1 257 ? 54.736 -8.243 -2.772 1.00 20.38 257 PRO A O 1
ATOM 1849 N N . LEU A 1 258 ? 53.319 -9.537 -1.604 1.00 22.04 258 LEU A N 1
ATOM 1850 C CA . LEU A 1 258 ? 53.350 -8.698 -0.411 1.00 22.11 258 LEU A CA 1
ATOM 1851 C C . LEU A 1 258 ? 54.790 -8.429 0.012 1.00 20.91 258 LEU A C 1
ATOM 1852 O O . LEU A 1 258 ? 55.123 -7.343 0.480 1.00 19.93 258 LEU A O 1
ATOM 1857 N N . GLY A 1 259 ? 55.638 -9.438 -0.153 1.00 22.46 259 GLY A N 1
ATOM 1858 C CA . GLY A 1 259 ? 57.030 -9.307 0.228 1.00 23.63 259 GLY A CA 1
ATOM 1859 C C . GLY A 1 259 ? 57.737 -8.155 -0.453 1.00 24.27 259 GLY A C 1
ATOM 1860 O O . GLY A 1 259 ? 58.731 -7.655 0.071 1.00 23.93 259 GLY A O 1
ATOM 1861 N N . ASP A 1 260 ? 57.243 -7.745 -1.622 1.00 23.99 260 ASP A N 1
ATOM 1862 C CA . ASP A 1 260 ? 57.856 -6.639 -2.354 1.00 25.77 260 ASP A CA 1
ATOM 1863 C C . ASP A 1 260 ? 57.460 -5.276 -1.792 1.00 25.64 260 ASP A C 1
ATOM 1864 O O . ASP A 1 260 ? 58.048 -4.266 -2.154 1.00 28.20 260 ASP A O 1
ATOM 1869 N N . HIS A 1 261 ? 56.449 -5.235 -0.929 1.00 23.50 261 HIS A N 1
ATOM 1870 C CA . HIS A 1 261 ? 56.064 -3.969 -0.319 1.00 23.15 261 HIS A CA 1
ATOM 1871 C C . HIS A 1 261 ? 57.004 -3.809 0.875 1.00 22.09 261 HIS A C 1
ATOM 1872 O O . HIS A 1 261 ? 57.003 -4.628 1.800 1.00 23.11 261 HIS A O 1
ATOM 1879 N N . GLN A 1 262 ? 57.815 -2.759 0.851 1.00 21.25 262 GLN A N 1
ATOM 1880 C CA . GLN A 1 262 ? 58.799 -2.551 1.904 1.00 21.43 262 GLN A CA 1
ATOM 1881 C C . GLN A 1 262 ? 58.294 -2.640 3.339 1.00 20.99 262 GLN A C 1
ATOM 1882 O O . GLN A 1 262 ? 59.012 -3.124 4.214 1.00 22.69 262 GLN A O 1
ATOM 1888 N N . LEU A 1 263 ? 57.072 -2.180 3.593 1.00 20.39 263 LEU A N 1
ATOM 1889 C CA . LEU A 1 263 ? 56.534 -2.252 4.941 1.00 18.69 263 LEU A CA 1
ATOM 1890 C C . LEU A 1 263 ? 56.391 -3.710 5.372 1.00 18.04 263 LEU A C 1
ATOM 1891 O O . LEU A 1 263 ? 56.677 -4.050 6.520 1.00 16.91 263 LEU A O 1
ATOM 1896 N N . VAL A 1 264 ? 55.963 -4.569 4.447 1.00 17.50 264 VAL A N 1
ATOM 1897 C CA . VAL A 1 264 ? 55.809 -5.994 4.740 1.00 16.18 264 VAL A CA 1
ATOM 1898 C C . VAL A 1 264 ? 57.199 -6.606 4.873 1.00 16.54 264 VAL A C 1
ATOM 1899 O O . VAL A 1 264 ? 57.442 -7.446 5.743 1.00 15.76 264 VAL A O 1
ATOM 1903 N N . ALA A 1 265 ? 58.116 -6.178 4.012 1.00 17.31 265 ALA A N 1
ATOM 1904 C CA . ALA A 1 265 ? 59.487 -6.668 4.081 1.00 16.52 265 ALA A CA 1
ATOM 1905 C C . ALA A 1 265 ? 60.001 -6.367 5.489 1.00 17.21 265 ALA A C 1
ATOM 1906 O O . ALA A 1 265 ? 60.658 -7.200 6.118 1.00 18.92 265 ALA A O 1
ATOM 1908 N N . GLY A 1 266 ? 59.687 -5.166 5.973 1.00 16.82 266 GLY A N 1
ATOM 1909 C CA . GLY A 1 266 ? 60.111 -4.751 7.301 1.00 17.34 266 GLY A CA 1
ATOM 1910 C C . GLY A 1 266 ? 59.616 -5.683 8.391 1.00 16.83 266 GLY A C 1
ATOM 1911 O O . GLY A 1 266 ? 60.352 -5.994 9.331 1.00 16.75 266 GLY A O 1
ATOM 1912 N N . HIS A 1 267 ? 58.365 -6.123 8.272 1.00 17.14 267 HIS A N 1
ATOM 1913 C CA . HIS A 1 267 ? 57.797 -7.047 9.249 1.00 17.30 267 HIS A CA 1
ATOM 1914 C C . HIS A 1 267 ? 58.521 -8.382 9.175 1.00 17.10 267 HIS A C 1
ATOM 1915 O O . HIS A 1 267 ? 58.770 -9.020 10.193 1.00 18.56 267 HIS A O 1
ATOM 1922 N N . ILE A 1 268 ? 58.851 -8.807 7.961 1.00 18.08 268 ILE A N 1
ATOM 1923 C CA . ILE A 1 268 ? 59.546 -10.075 7.774 1.00 16.29 268 ILE A CA 1
ATOM 1924 C C . ILE A 1 268 ? 60.932 -9.997 8.407 1.00 15.94 268 ILE A C 1
ATOM 1925 O O . ILE A 1 268 ? 61.389 -10.941 9.055 1.00 15.57 268 ILE A O 1
ATOM 1930 N N . ALA A 1 269 ? 61.585 -8.855 8.238 1.00 16.18 269 ALA A N 1
ATOM 1931 C CA . ALA A 1 269 ? 62.910 -8.640 8.803 1.00 16.54 269 ALA A CA 1
ATOM 1932 C C . ALA A 1 269 ? 62.841 -8.668 10.335 1.00 17.33 269 ALA A C 1
ATOM 1933 O O . ALA A 1 269 ? 63.716 -9.234 11.000 1.00 16.01 269 ALA A O 1
ATOM 1935 N N . ASP A 1 270 ? 61.803 -8.052 10.892 1.00 15.58 270 ASP A N 1
ATOM 1936 C CA . ASP A 1 270 ? 61.660 -8.022 12.342 1.00 16.12 270 ASP A CA 1
ATOM 1937 C C . ASP A 1 270 ? 61.347 -9.417 12.878 1.00 14.87 270 ASP A C 1
ATOM 1938 O O . ASP A 1 270 ? 61.791 -9.781 13.964 1.00 14.63 270 ASP A O 1
ATOM 1943 N N . LEU A 1 271 ? 60.599 -10.207 12.114 1.00 14.32 271 LEU A N 1
ATOM 1944 C CA . LEU A 1 271 ? 60.276 -11.569 12.550 1.00 15.25 271 LEU A CA 1
ATOM 1945 C C . LEU A 1 271 ? 61.522 -12.444 12.525 1.00 14.89 271 LEU A C 1
ATOM 1946 O O . LEU A 1 271 ? 61.768 -13.228 13.445 1.00 15.25 271 LEU A O 1
ATOM 1951 N N . TRP A 1 272 ? 62.307 -12.303 11.464 1.00 15.99 272 TRP A N 1
ATOM 1952 C CA . TRP A 1 272 ? 63.535 -13.065 11.315 1.00 16.40 272 TRP A CA 1
ATOM 1953 C C . TRP A 1 272 ? 64.512 -12.683 12.415 1.00 16.42 272 TRP A C 1
ATOM 1954 O O . TRP A 1 272 ? 65.134 -13.545 13.028 1.00 18.37 272 TRP A O 1
ATOM 1965 N N . THR A 1 273 ? 64.637 -11.381 12.650 1.00 15.41 273 THR A N 1
ATOM 1966 C CA . THR A 1 273 ? 65.535 -10.840 13.665 1.00 14.07 273 THR A CA 1
ATOM 1967 C C . THR A 1 273 ? 65.145 -11.293 15.069 1.00 14.13 273 THR A C 1
ATOM 1968 O O . THR A 1 273 ? 66.009 -11.620 15.880 1.00 15.71 273 THR A O 1
ATOM 1972 N N . ALA A 1 274 ? 63.845 -11.308 15.348 1.00 13.98 274 ALA A N 1
ATOM 1973 C CA . ALA A 1 274 ? 63.350 -11.733 16.649 1.00 15.88 274 ALA A CA 1
ATOM 1974 C C . ALA A 1 274 ? 63.703 -13.202 16.859 1.00 16.30 274 ALA A C 1
ATOM 1975 O O . ALA A 1 274 ? 64.201 -13.585 17.916 1.00 15.09 274 ALA A O 1
ATOM 1977 N N . GLU A 1 275 ? 63.433 -14.017 15.841 1.00 15.36 275 GLU A N 1
ATOM 1978 C CA . GLU A 1 275 ? 63.726 -15.440 15.906 1.00 15.94 275 GLU A CA 1
ATOM 1979 C C . GLU A 1 275 ? 65.212 -15.689 16.178 1.00 16.38 275 GLU A C 1
ATOM 1980 O O . GLU A 1 275 ? 65.562 -16.560 16.972 1.00 14.74 275 GLU A O 1
ATOM 1986 N N . GLN A 1 276 ? 66.075 -14.924 15.511 1.00 16.16 276 GLN A N 1
ATOM 1987 C CA . GLN A 1 276 ? 67.516 -15.071 15.677 1.00 15.56 276 GLN A CA 1
ATOM 1988 C C . GLN A 1 276 ? 67.958 -14.671 17.083 1.00 15.09 276 GLN A C 1
ATOM 1989 O O . GLN A 1 276 ? 68.792 -15.346 17.694 1.00 16.42 276 GLN A O 1
ATOM 1995 N N . ILE A 1 277 ? 67.404 -13.573 17.588 1.00 14.06 277 ILE A N 1
ATOM 1996 C CA . ILE A 1 277 ? 67.742 -13.092 18.922 1.00 13.84 277 ILE A CA 1
ATOM 1997 C C . ILE A 1 277 ? 67.365 -14.129 19.984 1.00 14.96 277 ILE A C 1
ATOM 1998 O O . ILE A 1 277 ? 68.172 -14.460 20.859 1.00 14.10 277 ILE A O 1
ATOM 2003 N N . ALA A 1 278 ? 66.140 -14.638 19.902 1.00 13.48 278 ALA A N 1
ATOM 2004 C CA . ALA A 1 278 ? 65.669 -15.641 20.855 1.00 16.02 278 ALA A CA 1
ATOM 2005 C C . ALA A 1 278 ? 66.545 -16.900 20.828 1.00 17.02 278 ALA A C 1
ATOM 2006 O O . ALA A 1 278 ? 66.871 -17.469 21.871 1.00 17.73 278 ALA A O 1
ATOM 2008 N N . ALA A 1 279 ? 66.933 -17.332 19.634 1.00 16.99 279 ALA A N 1
ATOM 2009 C CA . ALA A 1 279 ? 67.770 -18.521 19.507 1.00 16.06 279 ALA A CA 1
ATOM 2010 C C . ALA A 1 279 ? 69.154 -18.325 20.138 1.00 16.88 279 ALA A C 1
ATOM 2011 O O . ALA A 1 279 ? 69.641 -19.188 20.874 1.00 15.54 279 ALA A O 1
ATOM 2013 N N . ARG A 1 280 ? 69.783 -17.190 19.849 1.00 16.93 280 ARG A N 1
ATOM 2014 C CA . ARG A 1 280 ? 71.106 -16.894 20.380 1.00 17.90 280 ARG A CA 1
ATOM 2015 C C . ARG A 1 280 ? 71.114 -16.911 21.903 1.00 17.68 280 ARG A C 1
ATOM 2016 O O . ARG A 1 280 ? 71.976 -17.531 22.519 1.00 16.99 280 ARG A O 1
ATOM 2024 N N . VAL A 1 281 ? 70.140 -16.238 22.509 1.00 18.74 281 VAL A N 1
ATOM 2025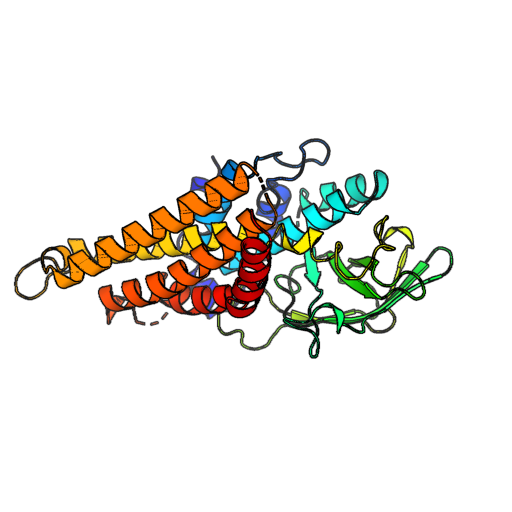 C CA . VAL A 1 281 ? 70.076 -16.173 23.962 1.00 19.90 281 VAL A CA 1
ATOM 2026 C C . VAL A 1 281 ? 69.794 -17.547 24.571 1.00 17.95 281 VAL A C 1
ATOM 2027 O O . VAL A 1 281 ? 70.303 -17.876 25.650 1.00 16.40 281 VAL A O 1
ATOM 2031 N N . CYS A 1 282 ? 69.005 -18.361 23.873 1.00 18.52 282 CYS A N 1
ATOM 2032 C CA . CYS A 1 282 ? 68.681 -19.705 24.361 1.00 19.40 282 CYS A CA 1
ATOM 2033 C C . CYS A 1 282 ? 69.910 -20.601 24.294 1.00 20.80 282 CYS A C 1
ATOM 2034 O O . CYS A 1 282 ? 70.150 -21.413 25.191 1.00 19.15 282 CYS A O 1
ATOM 2037 N N . GLU A 1 283 ? 70.687 -20.438 23.225 1.00 20.74 283 GLU A N 1
ATOM 2038 C CA . GLU A 1 283 ? 71.904 -21.211 23.029 1.00 21.45 283 GLU A CA 1
ATOM 2039 C C . GLU A 1 283 ? 72.929 -20.886 24.120 1.00 21.36 283 GLU A C 1
ATOM 2040 O O . GLU A 1 283 ? 73.578 -21.781 24.669 1.00 20.75 283 GLU A O 1
ATOM 2046 N N . TYR A 1 284 ? 73.066 -19.600 24.424 1.00 19.97 284 TYR A N 1
ATOM 2047 C CA . TYR A 1 284 ? 73.997 -19.137 25.448 1.00 19.74 284 TYR A CA 1
ATOM 2048 C C . TYR A 1 284 ? 73.641 -19.727 26.818 1.00 20.48 284 TYR A C 1
ATOM 2049 O O . TYR A 1 284 ? 74.514 -20.209 27.554 1.00 20.42 284 TYR A O 1
ATOM 2058 N N . ALA A 1 285 ? 72.359 -19.685 27.164 1.00 18.36 285 ALA A N 1
ATOM 2059 C CA . ALA A 1 285 ? 71.919 -20.215 28.446 1.00 20.06 285 ALA A CA 1
ATOM 2060 C C . ALA A 1 285 ? 72.111 -21.729 28.492 1.00 21.83 285 ALA A C 1
ATOM 2061 O O . ALA A 1 285 ? 72.478 -22.286 29.532 1.00 21.02 285 ALA A O 1
ATOM 2063 N N . SER A 1 286 ? 71.872 -22.393 27.363 1.00 21.85 286 SER A N 1
ATOM 2064 C CA . SER A 1 286 ? 72.012 -23.845 27.298 1.00 23.41 286 SER A CA 1
ATOM 2065 C C . SER A 1 286 ? 73.472 -24.261 27.478 1.00 24.23 286 SER A C 1
ATOM 2066 O O . SER A 1 286 ? 73.758 -25.289 28.091 1.00 24.89 286 SER A O 1
ATOM 2069 N N . ASP A 1 287 ? 74.398 -23.464 26.951 1.00 24.22 287 ASP A N 1
ATOM 2070 C CA . ASP A 1 287 ? 75.820 -23.765 27.107 1.00 25.81 287 ASP A CA 1
ATOM 2071 C C . ASP A 1 287 ? 76.189 -23.679 28.593 1.00 25.70 287 ASP A C 1
ATOM 2072 O O . ASP A 1 287 ? 76.807 -24.588 29.145 1.00 24.81 287 ASP A O 1
ATOM 2077 N N . HIS A 1 288 ? 75.799 -22.589 29.243 1.00 26.76 288 HIS A N 1
ATOM 2078 C CA . HIS A 1 288 ? 76.085 -22.421 30.662 1.00 27.15 288 HIS A CA 1
ATOM 2079 C C . HIS A 1 288 ? 75.254 -23.386 31.510 1.00 27.86 288 HIS A C 1
ATOM 2080 O O . HIS A 1 288 ? 74.288 -23.984 31.026 1.00 27.11 288 HIS A O 1
ATOM 2087 N N . MET A 1 296 ? 74.231 -18.481 34.355 1.00 31.02 296 MET A N 1
ATOM 2088 C CA . MET A 1 296 ? 73.562 -19.779 34.380 1.00 31.40 296 MET A CA 1
ATOM 2089 C C . MET A 1 296 ? 72.098 -19.560 34.758 1.00 28.68 296 MET A C 1
ATOM 2090 O O . MET A 1 296 ? 71.193 -19.757 33.945 1.00 26.46 296 MET A O 1
ATOM 2095 N N . VAL A 1 297 ? 71.871 -19.157 35.999 1.00 25.82 297 VAL A N 1
ATOM 2096 C CA . VAL A 1 297 ? 70.525 -18.854 36.444 1.00 25.73 297 VAL A CA 1
ATOM 2097 C C . VAL A 1 297 ? 70.115 -17.555 35.740 1.00 23.93 297 VAL A C 1
ATOM 2098 O O . VAL A 1 297 ? 69.035 -17.472 35.163 1.00 24.26 297 VAL A O 1
ATOM 2102 N N . PRO A 1 298 ? 70.987 -16.528 35.762 1.00 23.69 298 PRO A N 1
ATOM 2103 C CA . PRO A 1 298 ? 70.640 -15.262 35.099 1.00 23.32 298 PRO A CA 1
ATOM 2104 C C . PRO A 1 298 ? 70.514 -15.375 33.580 1.00 21.96 298 PRO A C 1
ATOM 2105 O O . PRO A 1 298 ? 69.686 -14.704 32.969 1.00 21.67 298 PRO A O 1
ATOM 2109 N N . ALA A 1 299 ? 71.341 -16.217 32.972 1.00 20.77 299 ALA A N 1
ATOM 2110 C CA . ALA A 1 299 ? 71.282 -16.407 31.525 1.00 20.98 299 ALA A CA 1
ATOM 2111 C C . ALA A 1 299 ? 69.977 -17.103 31.131 1.00 19.93 299 ALA A C 1
ATOM 2112 O O . ALA A 1 299 ? 69.435 -16.864 30.053 1.00 19.14 299 ALA A O 1
ATOM 2114 N N . THR A 1 300 ? 69.481 -17.967 32.010 1.00 18.46 300 THR A N 1
ATOM 2115 C CA . THR A 1 300 ? 68.237 -18.680 31.761 1.00 19.35 300 THR A CA 1
ATOM 2116 C C . THR A 1 300 ? 67.038 -17.744 31.939 1.00 18.48 300 THR A C 1
ATOM 2117 O O . THR A 1 300 ? 66.092 -17.783 31.152 1.00 17.43 300 THR A O 1
ATOM 2121 N N . ILE A 1 301 ? 67.072 -16.908 32.974 1.00 17.84 301 ILE A N 1
ATOM 2122 C CA . ILE A 1 301 ? 65.986 -15.951 33.202 1.00 17.85 301 ILE A CA 1
ATOM 2123 C C . ILE A 1 301 ? 65.957 -15.022 31.982 1.00 18.47 301 ILE A C 1
ATOM 2124 O O . ILE A 1 301 ? 64.898 -14.687 31.443 1.00 17.09 301 ILE A O 1
ATOM 2129 N N . LEU A 1 302 ? 67.148 -14.618 31.558 1.00 16.49 302 LEU A N 1
ATOM 2130 C CA . LEU A 1 302 ? 67.302 -13.738 30.415 1.00 17.28 302 LEU A CA 1
ATOM 2131 C C . LEU A 1 302 ? 66.713 -14.360 29.148 1.00 17.90 302 LEU A C 1
ATOM 2132 O O . LEU A 1 302 ? 65.974 -13.703 28.413 1.00 15.93 302 LEU A O 1
ATOM 2137 N N . ALA A 1 303 ? 67.024 -15.632 28.907 1.00 16.61 303 ALA A N 1
ATOM 2138 C CA . ALA A 1 303 ? 66.527 -16.326 27.720 1.00 16.97 303 ALA A CA 1
ATOM 2139 C C . ALA A 1 303 ? 65.010 -16.429 27.693 1.00 17.70 303 ALA A C 1
ATOM 2140 O O . ALA A 1 303 ? 64.374 -16.172 26.668 1.00 17.96 303 ALA A O 1
ATOM 2142 N N . LYS A 1 304 ? 64.428 -16.820 28.817 1.00 16.38 304 LYS A N 1
ATOM 2143 C CA . LYS A 1 304 ? 62.989 -16.951 28.889 1.00 16.60 304 LYS A CA 1
ATOM 2144 C C . LYS A 1 304 ? 62.342 -15.593 28.647 1.00 16.36 304 LYS A C 1
ATOM 2145 O O . LYS A 1 304 ? 61.418 -15.471 27.847 1.00 16.54 304 LYS A O 1
ATOM 2151 N N . HIS A 1 305 ? 62.851 -14.577 29.334 1.00 15.79 305 HIS A N 1
ATOM 2152 C CA . HIS A 1 305 ? 62.322 -13.220 29.230 1.00 17.40 305 HIS A CA 1
ATOM 2153 C C . HIS A 1 305 ? 62.314 -12.675 27.799 1.00 17.38 305 HIS A C 1
ATOM 2154 O O . HIS A 1 305 ? 61.265 -12.283 27.276 1.00 17.39 305 HIS A O 1
ATOM 2161 N N . VAL A 1 306 ? 63.483 -12.662 27.168 1.00 18.40 306 VAL A N 1
ATOM 2162 C CA . VAL A 1 306 ? 63.606 -12.160 25.809 1.00 18.82 306 VAL A CA 1
ATOM 2163 C C . VAL A 1 306 ? 62.842 -12.989 24.781 1.00 17.10 306 VAL A C 1
ATOM 2164 O O . VAL A 1 306 ? 62.148 -12.434 23.933 1.00 15.63 306 VAL A O 1
ATOM 2168 N N . ALA A 1 307 ? 62.970 -14.312 24.850 1.00 17.38 307 ALA A N 1
ATOM 2169 C CA . ALA A 1 307 ? 62.289 -15.182 23.896 1.00 16.47 307 ALA A CA 1
ATOM 2170 C C . ALA A 1 307 ? 60.780 -14.997 24.001 1.00 16.98 307 ALA A C 1
ATOM 2171 O O . ALA A 1 307 ? 60.078 -14.973 22.996 1.00 15.92 307 ALA A O 1
ATOM 2173 N N . ALA A 1 308 ? 60.285 -14.841 25.224 1.00 17.54 308 ALA A N 1
ATOM 2174 C CA . ALA A 1 308 ? 58.857 -14.663 25.433 1.00 17.10 308 ALA A CA 1
ATOM 2175 C C . ALA A 1 308 ? 58.369 -13.321 24.891 1.00 16.81 308 ALA A C 1
ATOM 2176 O O . ALA A 1 308 ? 57.398 -13.276 24.130 1.00 16.54 308 ALA A O 1
ATOM 2178 N N . GLU A 1 309 ? 59.037 -12.235 25.274 1.00 15.94 309 GLU A N 1
ATOM 2179 C CA . GLU A 1 309 ? 58.640 -10.914 24.802 1.00 17.19 309 GLU A CA 1
ATOM 2180 C C . GLU A 1 309 ? 58.759 -10.823 23.280 1.00 16.72 309 GLU A C 1
ATOM 2181 O O . GLU A 1 309 ? 57.881 -10.266 22.621 1.00 16.65 309 GLU A O 1
ATOM 2187 N N . ARG A 1 310 ? 59.838 -11.368 22.725 1.00 16.28 310 ARG A N 1
ATOM 2188 C CA . ARG A 1 310 ? 60.030 -11.347 21.277 1.00 16.61 310 ARG A CA 1
ATOM 2189 C C . ARG A 1 310 ? 58.998 -12.233 20.578 1.00 15.58 310 ARG A C 1
ATOM 2190 O O . ARG A 1 310 ? 58.527 -11.897 19.494 1.00 14.68 310 ARG A O 1
ATOM 2198 N N . ALA A 1 311 ? 58.649 -13.363 21.198 1.00 13.90 311 ALA A N 1
ATOM 2199 C CA . ALA A 1 311 ? 57.660 -14.263 20.611 1.00 16.49 311 ALA A CA 1
ATOM 2200 C C . ALA A 1 311 ? 56.275 -13.599 20.574 1.00 16.47 311 ALA A C 1
ATOM 2201 O O . ALA A 1 311 ? 55.539 -13.736 19.592 1.00 14.48 311 ALA A O 1
ATOM 2203 N N . ALA A 1 312 ? 55.923 -12.888 21.646 1.00 15.40 312 ALA A N 1
ATOM 2204 C CA . ALA A 1 312 ? 54.634 -12.198 21.724 1.00 16.49 312 ALA A CA 1
ATOM 2205 C C . ALA A 1 312 ? 54.565 -11.103 20.661 1.00 17.23 312 ALA A C 1
ATOM 2206 O O . ALA A 1 312 ? 53.540 -10.923 20.000 1.00 18.15 312 ALA A O 1
ATOM 2208 N N . ALA A 1 313 ? 55.657 -10.365 20.503 1.00 17.19 313 ALA A N 1
ATOM 2209 C CA . ALA A 1 313 ? 55.701 -9.296 19.510 1.00 17.74 313 ALA A CA 1
ATOM 2210 C C . ALA A 1 313 ? 55.698 -9.917 18.111 1.00 17.46 313 ALA A C 1
ATOM 2211 O O . ALA A 1 313 ? 55.010 -9.441 17.207 1.00 17.10 313 ALA A O 1
ATOM 2213 N N . GLY A 1 314 ? 56.473 -10.985 17.942 1.00 17.12 314 GLY A N 1
ATOM 2214 C CA . GLY A 1 314 ? 56.530 -11.654 16.650 1.00 17.24 314 GLY A CA 1
ATOM 2215 C C . GLY A 1 314 ? 55.179 -12.195 16.210 1.00 17.39 314 GLY A C 1
ATOM 2216 O O . GLY A 1 314 ? 54.806 -12.093 15.042 1.00 17.86 314 GLY A O 1
ATOM 2217 N N . ALA A 1 315 ? 54.435 -12.771 17.146 1.00 16.90 315 ALA A N 1
ATOM 2218 C CA . ALA A 1 315 ? 53.131 -13.332 16.825 1.00 15.97 315 ALA A CA 1
ATOM 2219 C C . ALA A 1 315 ? 52.177 -12.239 16.349 1.00 16.34 315 ALA A C 1
ATOM 2220 O O . ALA A 1 315 ? 51.426 -12.451 15.403 1.00 15.93 315 ALA A O 1
ATOM 2222 N N . ALA A 1 316 ? 52.213 -11.070 16.992 1.00 15.38 316 ALA A N 1
ATOM 2223 C CA . ALA A 1 316 ? 51.340 -9.968 16.589 1.00 15.67 316 ALA A CA 1
ATOM 2224 C C . ALA A 1 316 ? 51.710 -9.487 15.186 1.00 16.37 316 ALA A C 1
ATOM 2225 O O . ALA A 1 316 ? 50.839 -9.155 14.382 1.00 15.70 316 ALA A O 1
ATOM 2227 N N . THR A 1 317 ? 53.008 -9.466 14.900 1.00 17.45 317 THR A N 1
ATOM 2228 C CA . THR A 1 317 ? 53.523 -9.037 13.600 1.00 17.30 317 THR A CA 1
ATOM 2229 C C . THR A 1 317 ? 53.112 -10.016 12.499 1.00 18.20 317 THR A C 1
ATOM 2230 O O . THR A 1 317 ? 52.697 -9.605 11.410 1.00 18.10 317 THR A O 1
ATOM 2234 N N . ALA A 1 318 ? 53.216 -11.311 12.792 1.00 16.71 318 ALA A N 1
ATOM 2235 C CA . ALA A 1 318 ? 52.849 -12.342 11.827 1.00 15.70 318 ALA A CA 1
ATOM 2236 C C . ALA A 1 318 ? 51.345 -12.280 11.557 1.00 16.28 318 ALA A C 1
ATOM 2237 O O . ALA A 1 318 ? 50.900 -12.443 10.420 1.00 16.55 318 ALA A O 1
ATOM 2239 N N . ALA A 1 319 ? 50.561 -12.054 12.606 1.00 15.76 319 ALA A N 1
ATOM 2240 C CA . ALA A 1 319 ? 49.118 -11.967 12.436 1.00 18.50 319 ALA A CA 1
ATOM 2241 C C . ALA A 1 319 ? 48.794 -10.803 11.510 1.00 16.99 319 ALA A C 1
ATOM 2242 O O . ALA A 1 319 ? 47.876 -10.888 10.699 1.00 19.03 319 ALA A O 1
ATOM 2244 N N . GLN A 1 320 ? 49.551 -9.718 11.635 1.00 16.81 320 GLN A N 1
ATOM 2245 C CA . GLN A 1 320 ? 49.337 -8.538 10.801 1.00 16.05 320 GLN A CA 1
ATOM 2246 C C . GLN A 1 320 ? 49.596 -8.881 9.333 1.00 17.49 320 GLN A C 1
ATOM 2247 O O . GLN A 1 320 ? 48.816 -8.523 8.453 1.00 18.37 320 GLN A O 1
ATOM 2253 N N . VAL A 1 321 ? 50.701 -9.574 9.080 1.00 15.97 321 VAL A N 1
ATOM 2254 C CA . VAL A 1 321 ? 51.084 -9.978 7.731 1.00 15.64 321 VAL A CA 1
ATOM 2255 C C . VAL A 1 321 ? 50.026 -10.867 7.083 1.00 16.88 321 VAL A C 1
ATOM 2256 O O . VAL A 1 321 ? 49.570 -10.599 5.964 1.00 14.59 321 VAL A O 1
ATOM 2260 N N . LEU A 1 322 ? 49.625 -11.921 7.788 1.00 16.92 322 LEU A N 1
ATOM 2261 C CA . LEU A 1 322 ? 48.613 -12.821 7.254 1.00 19.35 322 LEU A CA 1
ATOM 2262 C C . LEU A 1 322 ? 47.254 -12.166 7.104 1.00 20.14 322 LEU A C 1
ATOM 2263 O O . LEU A 1 322 ? 46.457 -12.576 6.270 1.00 22.09 322 LEU A O 1
ATOM 2268 N N . ALA A 1 323 ? 46.994 -11.148 7.916 1.00 18.40 323 ALA A N 1
ATOM 2269 C CA . ALA A 1 323 ? 45.729 -10.438 7.868 1.00 17.70 323 ALA A CA 1
ATOM 2270 C C . ALA A 1 323 ? 44.519 -11.379 7.951 1.00 18.74 323 ALA A C 1
ATOM 2271 O O . ALA A 1 323 ? 44.480 -12.285 8.782 1.00 17.33 323 ALA A O 1
ATOM 2273 N N . SER A 1 324 ? 43.541 -11.178 7.073 1.00 18.21 324 SER A N 1
ATOM 2274 C CA . SER A 1 324 ? 42.335 -12.000 7.098 1.00 20.51 324 SER A CA 1
ATOM 2275 C C . SER A 1 324 ? 42.616 -13.485 6.947 1.00 21.51 324 SER A C 1
ATOM 2276 O O . SER A 1 324 ? 41.860 -14.311 7.453 1.00 23.54 324 SER A O 1
ATOM 2279 N N . ALA A 1 325 ? 43.701 -13.833 6.264 1.00 23.45 325 ALA A N 1
ATOM 2280 C CA . ALA A 1 325 ? 44.045 -15.241 6.072 1.00 24.80 325 ALA A CA 1
ATOM 2281 C C . ALA A 1 325 ? 44.449 -15.933 7.384 1.00 24.85 325 ALA A C 1
ATOM 2282 O O . ALA A 1 325 ? 44.283 -17.141 7.531 1.00 24.28 325 ALA A O 1
ATOM 2284 N N . GLY A 1 326 ? 44.973 -15.167 8.335 1.00 23.58 326 GLY A N 1
ATOM 2285 C CA . GLY A 1 326 ? 45.371 -15.751 9.604 1.00 22.09 326 GLY A CA 1
ATOM 2286 C C . GLY A 1 326 ? 44.312 -15.572 10.677 1.00 21.09 326 GLY A C 1
ATOM 2287 O O . GLY A 1 326 ? 44.477 -16.011 11.819 1.00 19.79 326 GLY A O 1
ATOM 2288 N N . ALA A 1 327 ? 43.214 -14.920 10.314 1.00 21.58 327 ALA A N 1
ATOM 2289 C CA . ALA A 1 327 ? 42.135 -14.681 11.265 1.00 21.20 327 ALA A CA 1
ATOM 2290 C C . ALA A 1 327 ? 41.244 -15.911 11.407 1.00 21.67 327 ALA A C 1
ATOM 2291 O O . ALA A 1 327 ? 40.018 -15.797 11.396 1.00 23.45 327 ALA A O 1
ATOM 2293 N N . GLY A 1 330 ? 42.532 -23.643 15.243 1.00 35.93 330 GLY A N 1
ATOM 2294 C CA . GLY A 1 330 ? 42.989 -23.207 13.929 1.00 33.06 330 GLY A CA 1
ATOM 2295 C C . GLY A 1 330 ? 44.412 -22.760 13.750 1.00 29.05 330 GLY A C 1
ATOM 2296 O O . GLY A 1 330 ? 45.326 -23.283 14.389 1.00 27.87 330 GLY A O 1
ATOM 2297 N N . HIS A 1 331 ? 44.562 -21.673 12.970 1.00 26.82 331 HIS A N 1
ATOM 2298 C CA . HIS A 1 331 ? 45.850 -21.108 12.573 1.00 24.44 331 HIS A CA 1
ATOM 2299 C C . HIS A 1 331 ? 47.066 -21.013 13.479 1.00 21.49 331 HIS A C 1
ATOM 2300 O O . HIS A 1 331 ? 46.979 -20.513 14.585 1.00 21.80 331 HIS A O 1
ATOM 2307 N N . VAL A 1 332 ? 48.200 -21.463 12.935 1.00 21.51 332 VAL A N 1
ATOM 2308 C CA . VAL A 1 332 ? 49.487 -21.402 13.626 1.00 23.15 332 VAL A CA 1
ATOM 2309 C C . VAL A 1 332 ? 49.708 -19.984 14.148 1.00 20.12 332 VAL A C 1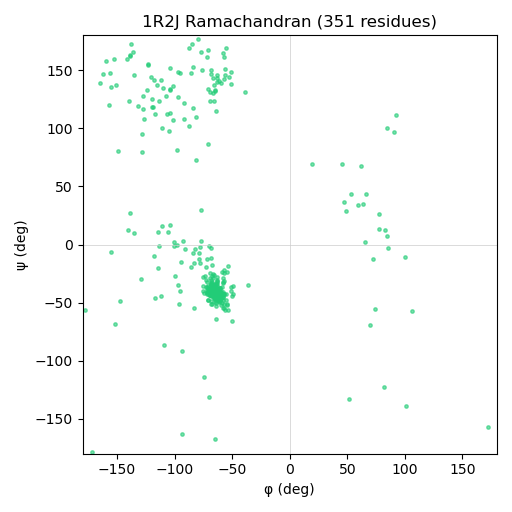
ATOM 2310 O O . VAL A 1 332 ? 50.130 -19.792 15.280 1.00 21.81 332 VAL A O 1
ATOM 2314 N N . VAL A 1 333 ? 49.418 -18.990 13.319 1.00 20.45 333 VAL A N 1
ATOM 2315 C CA . VAL A 1 333 ? 49.603 -17.606 13.734 1.00 22.06 333 VAL A CA 1
ATOM 2316 C C . VAL A 1 333 ? 48.543 -17.220 14.759 1.00 21.62 333 VAL A C 1
ATOM 2317 O O . VAL A 1 333 ? 48.828 -16.493 15.710 1.00 22.85 333 VAL A O 1
ATOM 2321 N N . GLU A 1 334 ? 47.334 -17.737 14.574 1.00 22.56 334 GLU A N 1
ATOM 2322 C CA . GLU A 1 334 ? 46.225 -17.489 15.493 1.00 22.73 334 GLU A CA 1
ATOM 2323 C C . GLU A 1 334 ? 46.597 -17.972 16.895 1.00 20.70 334 GLU A C 1
ATOM 2324 O O . GLU A 1 334 ? 46.434 -17.254 17.882 1.00 19.52 334 GLU A O 1
ATOM 2330 N N . ARG A 1 335 ? 47.072 -19.210 16.964 1.00 19.74 335 ARG A N 1
ATOM 2331 C CA . ARG A 1 335 ? 47.476 -19.834 18.217 1.00 19.55 335 ARG A CA 1
ATOM 2332 C C . ARG A 1 335 ? 48.742 -19.206 18.807 1.00 20.07 335 ARG A C 1
ATOM 2333 O O . ARG A 1 335 ? 48.859 -19.063 20.026 1.00 21.51 335 ARG A O 1
ATOM 2341 N N . ALA A 1 336 ? 49.690 -18.844 17.946 1.00 18.42 336 ALA A N 1
ATOM 2342 C CA . ALA A 1 336 ? 50.931 -18.224 18.408 1.00 17.97 336 ALA A CA 1
ATOM 2343 C C . ALA A 1 336 ? 50.608 -16.938 19.165 1.00 17.49 336 ALA A C 1
ATOM 2344 O O . ALA A 1 336 ? 51.191 -16.650 20.207 1.00 18.58 336 ALA A O 1
ATOM 2346 N N . TYR A 1 337 ? 49.670 -16.167 18.624 1.00 17.62 337 TYR A N 1
ATOM 2347 C CA . TYR A 1 337 ? 49.273 -14.901 19.222 1.00 16.51 337 TYR A CA 1
ATOM 2348 C C . TYR A 1 337 ? 48.788 -15.106 20.668 1.00 18.53 337 TYR A C 1
ATOM 2349 O O . TYR A 1 337 ? 49.257 -14.427 21.594 1.00 14.11 337 TYR A O 1
ATOM 2358 N N . ARG A 1 338 ? 47.866 -16.051 20.860 1.00 18.19 338 ARG A N 1
ATOM 2359 C CA . ARG A 1 338 ? 47.336 -16.346 22.195 1.00 19.36 338 ARG A CA 1
ATOM 2360 C C . ARG A 1 338 ? 48.341 -17.069 23.086 1.00 18.18 338 ARG A C 1
ATOM 2361 O O . ARG A 1 338 ? 48.426 -16.792 24.285 1.00 18.34 338 ARG A O 1
ATOM 2369 N N . ASP A 1 339 ? 49.094 -17.998 22.502 1.00 18.14 339 ASP A N 1
ATOM 2370 C CA . ASP A 1 339 ? 50.067 -18.774 23.266 1.00 18.23 339 ASP A CA 1
ATOM 2371 C C . ASP A 1 339 ? 51.230 -17.934 23.770 1.00 17.21 339 ASP A C 1
ATOM 2372 O O . ASP A 1 339 ? 51.627 -18.067 24.920 1.00 18.83 339 ASP A O 1
ATOM 2377 N N . ALA A 1 340 ? 51.766 -17.073 22.908 1.00 14.62 340 ALA A N 1
ATOM 2378 C CA . ALA A 1 340 ? 52.900 -16.224 23.263 1.00 15.48 340 ALA A CA 1
ATOM 2379 C C . ALA A 1 340 ? 52.546 -15.245 24.384 1.00 16.58 340 ALA A C 1
ATOM 2380 O O . ALA A 1 340 ? 53.377 -14.943 25.240 1.00 15.35 340 ALA A O 1
ATOM 2382 N N . LYS A 1 341 ? 51.313 -14.754 24.370 1.00 18.01 341 LYS A N 1
ATOM 2383 C CA . LYS A 1 341 ? 50.859 -13.828 25.397 1.00 17.24 341 LYS A CA 1
ATOM 2384 C C . LYS A 1 341 ? 51.006 -14.507 26.761 1.00 19.16 341 LYS A C 1
ATOM 2385 O O . LYS A 1 341 ? 51.504 -13.909 27.718 1.00 18.46 341 LYS A O 1
ATOM 2391 N N . LEU A 1 342 ? 50.586 -15.769 26.834 1.00 19.16 342 LEU A N 1
ATOM 2392 C CA . LEU A 1 342 ? 50.667 -16.531 28.077 1.00 20.90 342 LEU A CA 1
ATOM 2393 C C . LEU A 1 342 ? 52.113 -16.746 28.532 1.00 20.64 342 LEU A C 1
ATOM 2394 O O . LEU A 1 342 ? 52.397 -16.713 29.726 1.00 20.92 342 LEU A O 1
ATOM 2399 N N . MET A 1 343 ? 53.025 -16.943 27.583 1.00 19.37 343 MET A N 1
ATOM 2400 C CA . MET A 1 343 ? 54.435 -17.153 27.908 1.00 18.22 343 MET A CA 1
ATOM 2401 C C . MET A 1 343 ? 55.062 -15.936 28.591 1.00 19.15 343 MET A C 1
ATOM 2402 O O . MET A 1 343 ? 56.013 -16.077 29.358 1.00 16.52 343 MET A O 1
ATOM 2407 N N . GLU A 1 344 ? 54.534 -14.746 28.308 1.00 17.10 344 GLU A N 1
ATOM 2408 C CA . GLU A 1 344 ? 55.035 -13.519 28.931 1.00 17.29 344 GLU A CA 1
ATOM 2409 C C . GLU A 1 344 ? 54.622 -13.446 30.404 1.00 18.72 344 GLU A C 1
ATOM 2410 O O . GLU A 1 344 ? 55.213 -12.704 31.195 1.00 17.83 344 GLU A O 1
ATOM 2416 N N . ILE A 1 345 ? 53.598 -14.219 30.752 1.00 18.34 345 ILE A N 1
ATOM 2417 C CA . ILE A 1 345 ? 53.046 -14.251 32.100 1.00 18.84 345 ILE A CA 1
ATOM 2418 C C . ILE A 1 345 ? 53.597 -15.367 33.000 1.00 19.63 345 ILE A C 1
ATOM 2419 O O . ILE A 1 345 ? 53.844 -15.132 34.182 1.00 19.26 345 ILE A O 1
ATOM 2424 N N . ILE A 1 346 ? 53.804 -16.566 32.446 1.00 20.75 346 ILE A N 1
ATOM 2425 C CA . ILE A 1 346 ? 54.292 -17.710 33.236 1.00 21.65 346 ILE A CA 1
ATOM 2426 C C . ILE A 1 346 ? 55.812 -17.864 33.365 1.00 22.83 346 ILE A C 1
ATOM 2427 O O . ILE A 1 346 ? 56.574 -17.195 32.671 1.00 22.11 346 ILE A O 1
ATOM 2432 N N . GLU A 1 347 ? 56.231 -18.764 34.259 1.00 24.29 347 GLU A N 1
ATOM 2433 C CA . GLU A 1 347 ? 57.645 -19.051 34.521 1.00 25.02 347 GLU A CA 1
ATOM 2434 C C . GLU A 1 347 ? 58.423 -17.773 34.837 1.00 23.75 347 GLU A C 1
ATOM 2435 O O . GLU A 1 347 ? 59.548 -17.583 34.376 1.00 22.96 347 GLU A O 1
ATOM 2441 N N . GLY A 1 348 ? 57.826 -16.911 35.654 1.00 22.25 348 GLY A N 1
ATOM 2442 C CA . GLY A 1 348 ? 58.466 -15.652 35.982 1.00 21.44 348 GLY A CA 1
ATOM 2443 C C . GLY A 1 348 ? 58.003 -14.647 34.942 1.00 21.51 348 GLY A C 1
ATOM 2444 O O . GLY A 1 348 ? 58.535 -14.599 33.828 1.00 20.90 348 GLY A O 1
ATOM 2445 N N . SER A 1 349 ? 56.984 -13.870 35.294 1.00 19.51 349 SER A N 1
ATOM 2446 C CA . SER A 1 349 ? 56.419 -12.860 34.394 1.00 19.72 349 SER A CA 1
ATOM 2447 C C . SER A 1 349 ? 57.471 -11.866 33.924 1.00 19.51 349 SER A C 1
ATOM 2448 O O . SER A 1 349 ? 58.528 -11.724 34.543 1.00 20.48 349 SER A O 1
ATOM 2451 N N . SER A 1 350 ? 57.170 -11.171 32.831 1.00 18.60 350 SER A N 1
ATOM 2452 C CA . SER A 1 350 ? 58.085 -10.163 32.300 1.00 18.46 350 SER A CA 1
ATOM 2453 C C . SER A 1 350 ? 58.479 -9.205 33.426 1.00 18.38 350 SER A C 1
ATOM 2454 O O . SER A 1 350 ? 59.634 -8.803 33.530 1.00 17.58 350 SER A O 1
ATOM 2457 N N . GLU A 1 351 ? 57.517 -8.849 34.276 1.00 17.41 351 GLU A N 1
ATOM 2458 C CA . GLU A 1 351 ? 57.808 -7.935 35.378 1.00 19.48 351 GLU A CA 1
ATOM 2459 C C . GLU A 1 351 ? 58.781 -8.547 36.373 1.00 17.79 351 GLU A C 1
ATOM 2460 O O . GLU A 1 351 ? 59.720 -7.887 36.792 1.00 17.82 351 GLU A O 1
ATOM 2466 N N . MET A 1 352 ? 58.559 -9.802 36.750 1.00 19.23 352 MET A N 1
ATOM 2467 C CA . MET A 1 352 ? 59.452 -10.464 37.692 1.00 19.90 352 MET A CA 1
ATOM 2468 C C . MET A 1 352 ? 60.827 -10.679 37.056 1.00 20.19 352 MET A C 1
ATOM 2469 O O . MET A 1 352 ? 61.849 -10.596 37.738 1.00 21.62 352 MET A O 1
ATOM 2474 N N . CYS A 1 353 ? 60.861 -10.953 35.754 1.00 19.53 353 CYS A N 1
ATOM 2475 C CA . CYS A 1 353 ? 62.144 -11.148 35.086 1.00 19.40 353 CYS A CA 1
ATOM 2476 C C . CYS A 1 353 ? 62.932 -9.846 35.110 1.00 18.94 353 CYS A C 1
ATOM 2477 O O . CYS A 1 353 ? 64.156 -9.849 35.267 1.00 20.38 353 CYS A O 1
ATOM 2480 N N . ARG A 1 354 ? 62.230 -8.729 34.960 1.00 18.32 354 ARG A N 1
ATOM 2481 C CA . ARG A 1 354 ? 62.894 -7.440 34.990 1.00 17.06 354 ARG A CA 1
ATOM 2482 C C . ARG A 1 354 ? 63.426 -7.173 36.396 1.00 17.13 354 ARG A C 1
ATOM 2483 O O . ARG A 1 354 ? 64.552 -6.706 36.550 1.00 17.15 354 ARG A O 1
ATOM 2491 N N . VAL A 1 355 ? 62.645 -7.479 37.429 1.00 18.23 355 VAL A N 1
ATOM 2492 C CA . VAL A 1 355 ? 63.154 -7.228 38.779 1.00 20.65 355 VAL A CA 1
ATOM 2493 C C . VAL A 1 355 ? 64.358 -8.121 39.064 1.00 19.50 355 VAL A C 1
ATOM 2494 O O . VAL A 1 355 ? 65.328 -7.676 39.676 1.00 19.49 355 VAL A O 1
ATOM 2498 N N . MET A 1 356 ? 64.314 -9.374 38.613 1.00 18.02 356 MET A N 1
ATOM 2499 C CA . MET A 1 356 ? 65.437 -10.272 38.871 1.00 18.86 356 MET A CA 1
ATOM 2500 C C . MET A 1 356 ? 66.684 -9.891 38.079 1.00 18.58 356 MET A C 1
ATOM 2501 O O . MET A 1 356 ? 67.791 -9.900 38.621 1.00 18.89 356 MET A O 1
ATOM 2506 N N . LEU A 1 357 ? 66.515 -9.554 36.805 1.00 15.08 357 LEU A N 1
ATOM 2507 C CA . LEU A 1 357 ? 67.664 -9.165 35.992 1.00 16.37 357 LEU A CA 1
ATOM 2508 C C . LEU A 1 357 ? 68.223 -7.830 36.474 1.00 15.96 357 LEU A C 1
ATOM 2509 O O . LEU A 1 357 ? 69.418 -7.576 36.363 1.00 17.22 357 LEU A O 1
ATOM 2514 N N . ALA A 1 358 ? 67.347 -6.979 37.001 1.00 15.07 358 ALA A N 1
ATOM 2515 C CA . ALA A 1 358 ? 67.764 -5.684 37.520 1.00 16.50 358 ALA A CA 1
ATOM 2516 C C . ALA A 1 358 ? 68.647 -5.954 38.737 1.00 17.93 358 ALA A C 1
ATOM 2517 O O . ALA A 1 358 ? 69.710 -5.352 38.901 1.00 17.42 358 ALA A O 1
ATOM 2519 N N . GLN A 1 359 ? 68.200 -6.874 39.583 1.00 17.51 359 GLN A N 1
ATOM 2520 C CA . GLN A 1 359 ? 68.955 -7.212 40.777 1.00 21.36 359 GLN A CA 1
ATOM 2521 C C . GLN A 1 359 ? 70.313 -7.771 40.381 1.00 20.43 359 GLN A C 1
ATOM 2522 O O . GLN A 1 359 ? 71.321 -7.459 41.004 1.00 21.01 359 GLN A O 1
ATOM 2528 N N . HIS A 1 360 ? 70.332 -8.583 39.329 1.00 19.71 360 HIS A N 1
ATOM 2529 C CA . HIS A 1 360 ? 71.571 -9.176 38.850 1.00 20.53 360 HIS A CA 1
ATOM 2530 C C . HIS A 1 360 ? 72.548 -8.104 38.352 1.00 20.61 360 HIS A C 1
ATOM 2531 O O . HIS A 1 360 ? 73.715 -8.084 38.742 1.00 21.95 360 HIS A O 1
ATOM 2538 N N . ALA A 1 361 ? 72.066 -7.213 37.493 1.00 19.30 361 ALA A N 1
ATOM 2539 C CA . ALA A 1 361 ? 72.904 -6.157 36.938 1.00 19.14 361 ALA A CA 1
ATOM 2540 C C . ALA A 1 361 ? 73.430 -5.209 38.011 1.00 19.60 361 ALA A C 1
ATOM 2541 O O . ALA A 1 361 ? 74.584 -4.788 37.962 1.00 17.40 361 ALA A O 1
ATOM 2543 N N . LEU A 1 362 ? 72.574 -4.883 38.977 1.00 19.36 362 LEU A N 1
ATOM 2544 C CA . LEU A 1 362 ? 72.927 -3.977 40.063 1.00 21.67 362 LEU A CA 1
ATOM 2545 C C . LEU A 1 362 ? 73.928 -4.581 41.039 1.00 23.39 362 LEU A C 1
ATOM 2546 O O . LEU A 1 362 ? 74.343 -3.930 41.998 1.00 23.15 362 LEU A O 1
ATOM 2551 N N . ALA A 1 363 ? 74.313 -5.828 40.796 1.00 25.80 363 ALA A N 1
ATOM 2552 C CA . ALA A 1 363 ? 75.278 -6.495 41.655 1.00 28.47 363 ALA A CA 1
ATOM 2553 C C . ALA A 1 363 ? 76.565 -6.790 40.892 1.00 30.46 363 ALA A C 1
ATOM 2554 O O . ALA A 1 363 ? 77.425 -7.527 41.384 1.00 31.84 363 ALA A O 1
ATOM 2556 N N . LEU A 1 364 ? 76.689 -6.214 39.694 1.00 32.15 364 LEU A N 1
ATOM 2557 C CA . LEU A 1 364 ? 77.871 -6.402 38.846 1.00 34.01 364 LEU A CA 1
ATOM 2558 C C . LEU A 1 364 ? 78.909 -5.290 39.013 1.00 35.62 364 LEU A C 1
ATOM 2559 O O . LEU A 1 364 ? 78.562 -4.131 39.250 1.00 35.86 364 LEU A O 1
ATOM 2564 N N . PRO A 1 365 ? 80.203 -5.633 38.874 1.00 36.94 365 PRO A N 1
ATOM 2565 C CA . PRO A 1 365 ? 81.305 -4.676 39.006 1.00 36.86 365 PRO A CA 1
ATOM 2566 C C . PRO A 1 365 ? 81.452 -3.769 37.792 1.00 37.73 365 PRO A C 1
ATOM 2567 O O . PRO A 1 365 ? 80.465 -3.418 37.145 1.00 38.16 365 PRO A O 1
#

CATH classification: 1.10.540.10 (+2 more: 2.40.110.10, 1.20.140.10)

Solvent-accessible surface area: 15425 Å² total; per-residue (Å²): 199,74,51,59,58,0,44,103,30,5,25,142,111,8,44,103,17,8,92,69,30,78,6,50,188,97,23,0,62,112,0,2,52,59,1,10,5,2,0,48,12,48,76,161,28,50,9,61,42,18,34,26,103,93,7,2,76,3,2,0,31,0,5,19,36,6,4,3,0,1,8,2,5,12,5,3,3,13,0,3,71,0,2,70,149,26,6,64,67,45,17,78,51,71,28,4,110,67,4,11,70,21,22,2,0,10,2,42,31,11,191,71,1,55,70,81,55,63,30,9,157,2,116,0,98,91,71,76,118,39,0,29,1,22,20,61,0,12,116,4,33,2,4,27,29,10,76,28,3,2,0,3,2,47,33,117,134,34,42,3,0,0,0,5,0,48,27,124,18,115,33,15,171,62,101,144,21,121,185,20,66,0,3,74,0,0,11,16,0,24,0,62,6,100,71,0,145,4,92,31,46,7,13,2,44,53,8,43,47,49,51,51,120,5,4,46,23,0,17,26,12,0,22,34,6,2,1,4,0,0,1,0,3,0,65,12,0,58,61,18,0,27,47,31,2,180,97,124,99,86,178,73,125,39,22,24,95,51,160,154,26,37,30,63,36,54,79,2,120,66,0,10,46,79,0,12,119,19,2,28,121,4,10,91,109,119,86,40,7,8,13,66,1,0,15,34,0,0,48,80,0,17,44,3,0,44,28,0,35,124,11,7,62,102,58,8,113,33,65,54,1,62,18,5,122,49,4,0,103,30,4,29,100,67,25,16,17,8,118,65,0,123,66,44,34,46,122,78,59,155,82,99,177

Sequence (353 aa):
ERDALLTDLVGDRAAEWDTSGELPRDLLVRLGADGLLCAEVAAEHGGLGLGSRENGEFTAHVGSLCSSLRSVMTSQGMAAWTVQRLGDAGQRATFLKELTSGLAAVGFSERQAGSDLSAMRTRVRLDGDTAVVDGHKVWTTAAAYADHLVVFGLQEDGSGAVVVVPADTPGVRVERVPKPSGCRAAGHADLHLDQVRVPAGAVLAGSGASLPMLVAASLAYGRKSVAWGCVGILRACRTAAVAHARTREQFGRPLGDHQLVAGHIADLWTAEQIAARVCEYASDHMVPATILAKHVAAERAAAGAATAAQVLASAGAGHVVERAYRDAKLMEIIEGSSEMCRVMLAQHALALP

B-factor: mean 29.38, std 12.03, range [13.04, 141.31]

Nearest PDB structures (foldseek):
  1r2j-assembly1_A  TM=1.003E+00  e=5.954E-62  Streptomyces hygroscopicus
  2vig-assembly2_G  TM=9.531E-01  e=7.004E-26  Homo sapiens
  7w0j-assembly1_D  TM=9.406E-01  e=2.958E-23  Thermobifida fusca YX
  5lnx-assembly2_F  TM=9.293E-01  e=3.432E-23  Bacillus subtilis subsp. subtilis str. 168
  3nf4-assembly1_A-2  TM=9.142E-01  e=7.585E-23  Mycolicibacterium thermoresistibile

Secondary structure (DSSP, 8-state):
--HHHHHHHHSS-HHHHHHHT---HHHHHHHHHTTTTSTTS-GGGT-----HHHHHHHHHHHHHH-HHHHHHHHHHHHHHHHHHHHS-HHHHHHHHHHTT---EEEE--BTTBSS-GGG---EEEEETTEEEEEEEEEEETTTTT-SEEEEEEB-SSS--EEEEEETTSTTEEEEE-SS-SSSTTS--EEEEEEEEEEEGGGB-TTTTS-TTTTTHHHHHHHHHHHHHHHHHHHHHHHHHHHHHHTT-EETTEEGGGSHHHHHHHHHHHHHHHHHHHHHHHHHH--HHHHHHHHHHHHHHHHHHHHHHHHHHGGGG---HHHHHHHHHHHHHHSSS-HHHHHHHHHHHHTT--

Organism: NCBI:txid132248

Foldseek 3Di:
DQLVVLCVLLVPCQLVLQVVLADDLVSQQVCQQQQQLPQCQDCLLPHVNDFLLVNLLSLLSNLLRHVLSSLQSLQLNLLLQLCVVFADPVRNNPVSNDSNNGHEWEFQADPPDALNSLPAAWEWEDDPFKIWIAHKGFFIWLLQNDQWYWYWFFYPQLTIWIFIDGCPFPQKDWAFDDQDQASSHRRTTMIGHDGGMDGPSRIGHVRRHHNPVNVLSSLQRSLLSLLSSLLSLLVNLLVLLVVQQQPDDDPHHRNCPPVVSVVLSVLSVVLSVVLSVLSVVPSVDHSLSSLVSLLSSLVSQLVSLVSSCVSCPPVQVVHSSVNSNRHSVVSCRPSQHNVRSCVVNVVVVVVDD